Protein AF-0000000069865229 (afdb_homodimer)

pLDDT: mean 91.01, std 11.87, range [41.44, 98.75]

Nearest PDB structures (foldseek):
  2aua-assembly1_B  TM=5.869E-01  e=8.874E-09  Bacillus cereus
  2aua-assembly1_A  TM=5.970E-01  e=4.362E-08  Bacillus cereus
  2a5g-assembly1_B  TM=4.725E-01  e=3.820E-01  Vibrio cholerae
  1s5c-assembly1_A  TM=4.206E-01  e=1.661E+00  Vibrio cholerae
  2aua-assembly1_B  TM=5.888E-01  e=1.022E-08  Bacillus cereus

InterPro domains:
  IPR018840 Protein of unknown function DUF2441 [PF10386] (67-178)

Radius of gyration: 23.06 Å; Cα contacts (8 Å, |Δi|>4): 696; chains: 2; bounding box: 39×72×52 Å

Foldseek 3Di:
DKAKWKAWQQPPPDDAQDWDFFDPDQQPVPVPPVCCCVVCVVCVVGFHPQLSCLVPNPDDHDPLSVLLVLLQVLCVVPPVLADRLRQWDKTHNDPVLNVVCCVVDRDDPDDTWMWMWMDDPPFRKAKFFCVLSDDDPVPDDPVSSNVSSVCRRVRHADPDGRIMITGGDGTTIHHTDDD/DKAKWKAWQQPPPDDAQDWDFFDPDDQPPPVPPVCCCVVCVVCVVGFHPQLCCLVPNPDDHDPLSVLLVLLQVLCVVPPVLADRLRQWDKTHNDPVLNVVCCVVDRDDPDDTWMWMWIDDPPFRKAKFFVVLSDDDPVPDDPVSSNVSSVCRRVRHADPDGRIMITGGDGTGIHHTDDD

Solvent-accessible surface area (backbone atoms only — not comparable to full-atom values): 19461 Å² total; per-residue (Å²): 108,79,44,71,33,18,26,49,32,61,81,73,78,77,52,66,68,30,78,43,63,55,41,81,70,69,70,78,72,50,93,51,58,64,38,49,48,50,51,29,62,71,41,71,68,47,32,13,65,57,20,44,51,40,36,54,42,98,54,64,46,49,69,65,29,50,44,53,50,46,40,50,52,51,30,61,70,75,40,62,88,54,57,54,69,40,32,19,47,66,28,16,81,39,65,66,54,22,50,52,47,43,68,74,61,62,74,55,89,71,87,50,56,38,29,31,34,52,38,48,76,80,56,67,61,39,65,27,25,55,59,51,68,60,84,45,42,84,79,39,31,39,45,50,52,53,41,28,40,51,32,24,76,68,53,48,66,64,97,76,58,45,69,32,33,39,39,47,58,62,39,41,28,29,54,66,55,82,126,108,80,43,71,33,18,26,50,32,61,81,74,80,75,52,65,68,28,78,43,64,56,42,82,73,68,70,79,73,52,92,50,59,64,38,48,48,50,51,29,63,70,43,70,66,48,32,14,66,57,20,44,52,39,36,55,42,97,55,65,48,48,69,65,30,50,43,55,49,45,39,49,51,50,31,62,69,75,38,65,87,53,56,54,69,41,33,19,50,66,26,16,81,39,65,66,56,23,49,53,47,43,69,74,61,62,74,56,89,73,88,52,57,37,28,31,34,51,40,48,75,81,54,66,61,40,67,27,24,56,59,50,67,61,83,45,43,84,79,38,29,40,45,50,53,54,44,29,41,51,31,26,79,68,53,47,65,64,97,77,58,45,70,32,32,40,40,47,57,63,40,42,29,29,55,66,55,83,127

Secondary structure (DSSP, 8-state):
-EEEEEEE-SSS---TTEEE----------S-HHHHHHHHHHTTT---HHHHHHHS-SS---HHHHHHHHHHHHHHHH-TTSPPGGGEEEEBSSHHHHHHHHHHT--SSS---EEEEEEETT---EEEEGGGG---TTT--HHHHHHHHHHHHHT---SS--EEEEEESSEEEEEEP--/-EEEEEEE-SSS---TTEEE----------S-HHHHHHHHHHHTT---HHHHHHHS-SS---HHHHHHHHHHHHHHHH-TTSPPGGGEEEEBSSHHHHHHHHHHT--SSS---EEEEEEETT---EEEEGGGG---TTT--HHHHHHHHHHHHHT---SS--EEEEEESSEEEEEEP--

Organism: Salmonella typhimurium (strain 14028s / SGSC 2262) (NCBI:txid588858)

Structure (mmCIF, N/CA/C/O backbone):
data_AF-0000000069865229-model_v1
#
loop_
_entity.id
_entity.type
_entity.pdbx_description
1 polymer 'DUF2441 domain-containing protein'
#
loop_
_atom_site.group_PDB
_atom_site.id
_atom_site.type_symbol
_atom_site.label_atom_id
_atom_site.label_alt_id
_atom_site.label_comp_id
_atom_site.label_asym_id
_atom_site.label_entity_id
_atom_site.label_seq_id
_atom_site.pdbx_PDB_ins_code
_atom_site.Cartn_x
_atom_site.Cartn_y
_atom_site.Cartn_z
_atom_site.occupancy
_atom_site.B_iso_or_equiv
_atom_site.auth_seq_id
_atom_site.auth_comp_id
_atom_site.auth_asym_id
_atom_site.auth_atom_id
_atom_site.pdbx_PDB_model_num
ATOM 1 N N . MET A 1 1 ? 9.961 27.547 22.047 1 75.56 1 MET A N 1
ATOM 2 C CA . MET A 1 1 ? 9.359 28.641 21.297 1 75.56 1 MET A CA 1
ATOM 3 C C . MET A 1 1 ? 8.273 28.125 20.359 1 75.56 1 MET A C 1
ATOM 5 O O . MET A 1 1 ? 8.414 27.047 19.766 1 75.56 1 MET A O 1
ATOM 9 N N . SER A 1 2 ? 7.176 28.828 20.312 1 85.69 2 SER A N 1
ATOM 10 C CA . SER A 1 2 ? 6.027 28.406 19.516 1 85.69 2 SER A CA 1
ATOM 11 C C . SER A 1 2 ? 6.145 28.875 18.078 1 85.69 2 SER A C 1
ATOM 13 O O . SER A 1 2 ? 6.59 30 17.828 1 85.69 2 SER A O 1
ATOM 15 N N . ILE A 1 3 ? 6.012 28 17.156 1 92.38 3 ILE A N 1
ATOM 16 C CA . ILE A 1 3 ? 5.945 28.266 15.719 1 92.38 3 ILE A CA 1
ATOM 17 C C . ILE A 1 3 ? 4.492 28.234 15.25 1 92.38 3 ILE A C 1
ATOM 19 O O . ILE A 1 3 ? 3.717 27.375 15.68 1 92.38 3 ILE A O 1
ATOM 23 N N . VAL A 1 4 ? 4.188 29.266 14.391 1 97.44 4 VAL A N 1
ATOM 24 C CA . VAL A 1 4 ? 2.818 29.359 13.891 1 97.44 4 VAL A CA 1
ATOM 25 C C . VAL A 1 4 ? 2.779 28.953 12.422 1 97.44 4 VAL A C 1
ATOM 27 O O . VAL A 1 4 ? 3.555 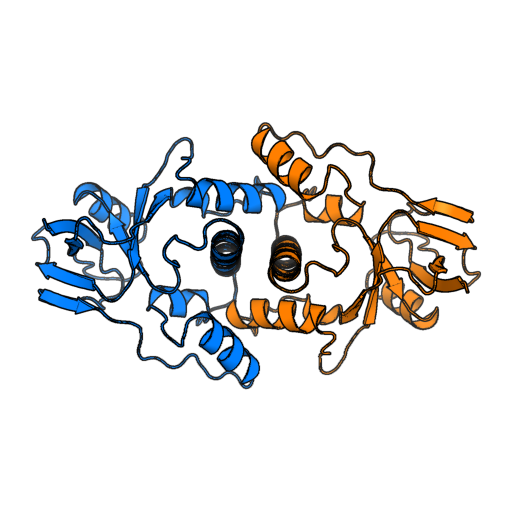29.469 11.609 1 97.44 4 VAL A O 1
ATOM 30 N N . LEU A 1 5 ? 1.95 27.969 12.109 1 98.25 5 LEU A N 1
ATOM 31 C CA . LEU A 1 5 ? 1.582 27.609 10.75 1 98.25 5 LEU A CA 1
ATOM 32 C C . LEU A 1 5 ? 0.138 28 10.453 1 98.25 5 LEU A C 1
ATOM 34 O O . LEU A 1 5 ? -0.553 28.547 11.32 1 98.25 5 LEU A O 1
ATOM 38 N N . TYR A 1 6 ? -0.301 27.781 9.18 1 98.25 6 TYR A N 1
ATOM 39 C CA . TYR A 1 6 ? -1.641 28.203 8.781 1 98.25 6 TYR A CA 1
ATOM 40 C C . TYR A 1 6 ? -2.352 27.094 8.016 1 98.25 6 TYR A C 1
ATOM 42 O O . TYR A 1 6 ? -1.742 26.406 7.184 1 98.25 6 TYR A O 1
ATOM 50 N N . SER A 1 7 ? -3.613 26.859 8.336 1 97.5 7 SER A N 1
ATOM 51 C CA . SER A 1 7 ? -4.395 25.812 7.684 1 97.5 7 SER A CA 1
ATOM 52 C C . SER A 1 7 ? -5.785 26.312 7.309 1 97.5 7 SER A C 1
ATOM 54 O O . SER A 1 7 ? -6.414 27.047 8.078 1 97.5 7 SER A O 1
ATOM 56 N N . ALA A 1 8 ? -6.211 26.016 6.117 1 95.69 8 ALA A N 1
ATOM 57 C CA . ALA A 1 8 ? -7.57 26.328 5.68 1 95.69 8 ALA A CA 1
ATOM 58 C C . ALA A 1 8 ? -8.555 25.266 6.141 1 95.69 8 ALA A C 1
ATOM 60 O O . ALA A 1 8 ? -8.375 24.078 5.859 1 95.69 8 ALA A O 1
ATOM 61 N N . ASP A 1 9 ? -9.555 25.609 6.828 1 94 9 ASP A N 1
ATOM 62 C CA . ASP A 1 9 ? -10.625 24.719 7.25 1 94 9 ASP A CA 1
ATOM 63 C C . ASP A 1 9 ? -11.648 24.516 6.137 1 94 9 ASP A C 1
ATOM 65 O O . ASP A 1 9 ? -12.703 25.156 6.141 1 94 9 ASP A O 1
ATOM 69 N N . ARG A 1 10 ? -11.398 23.562 5.32 1 88.62 10 ARG A N 1
ATOM 70 C CA . ARG A 1 10 ? -12.227 23.375 4.133 1 88.62 10 ARG A CA 1
ATOM 71 C C . ARG A 1 10 ? -13.492 22.594 4.465 1 88.62 10 ARG A C 1
ATOM 73 O O . ARG A 1 10 ? -14.438 22.578 3.676 1 88.62 10 ARG A O 1
ATOM 80 N N . ARG A 1 11 ? -13.625 21.984 5.633 1 85.69 11 ARG A N 1
ATOM 81 C CA . ARG A 1 11 ? -14.742 21.094 5.941 1 85.69 11 ARG A CA 1
ATOM 82 C C . ARG A 1 11 ? -15.484 21.562 7.184 1 85.69 11 ARG A C 1
ATOM 84 O O . ARG A 1 11 ? -16.453 20.938 7.605 1 85.69 11 ARG A O 1
ATOM 91 N N . GLY A 1 12 ? -15.039 22.656 7.754 1 85.69 12 GLY A N 1
ATOM 92 C CA . GLY A 1 12 ? -15.727 23.234 8.898 1 85.69 12 GLY A CA 1
ATOM 93 C C . GLY A 1 12 ? -15.547 22.422 10.172 1 85.69 12 GLY A C 1
ATOM 94 O O . GLY A 1 12 ? -16.531 22.141 10.867 1 85.69 12 GLY A O 1
ATOM 95 N N . ARG A 1 13 ? -14.297 22 10.484 1 86.19 13 ARG A N 1
ATOM 96 C CA . ARG A 1 13 ? -14.062 21.109 11.609 1 86.19 13 ARG A CA 1
ATOM 97 C C . ARG A 1 13 ? -13.172 21.781 12.656 1 86.19 13 ARG A C 1
ATOM 99 O O . ARG A 1 13 ? -12.914 21.188 13.711 1 86.19 13 ARG A O 1
ATOM 106 N N . TYR A 1 14 ? -12.719 22.984 12.312 1 93.38 14 TYR A N 1
ATOM 107 C CA . TYR A 1 14 ? -11.789 23.625 13.234 1 93.38 14 TYR A CA 1
ATOM 108 C C . TYR A 1 14 ? -12.531 24.516 14.227 1 93.38 14 TYR A C 1
ATOM 110 O O . TYR A 1 14 ? -13.547 25.125 13.883 1 93.38 14 TYR A O 1
ATOM 118 N N . ASN A 1 15 ? -12.062 24.438 15.414 1 94.56 15 ASN A N 1
ATOM 119 C CA . ASN A 1 15 ? -12.477 25.391 16.438 1 94.56 15 ASN A CA 1
ATOM 120 C C . ASN A 1 15 ? -11.312 26.234 16.922 1 94.56 15 ASN A C 1
ATOM 122 O O . ASN A 1 15 ? -10.273 25.719 17.328 1 94.56 15 ASN A O 1
ATOM 126 N N . ALA A 1 16 ? -11.523 27.562 16.859 1 96.06 16 ALA A N 1
ATOM 127 C CA . ALA A 1 16 ? -10.469 28.484 17.281 1 96.06 16 ALA A CA 1
ATOM 128 C C . ALA A 1 16 ? -10.102 28.25 18.75 1 96.06 16 ALA A C 1
ATOM 130 O O . ALA A 1 16 ? -10.977 28.031 19.594 1 96.06 16 ALA A O 1
ATOM 131 N N . ASN A 1 17 ? -8.82 28.344 18.984 1 97.06 17 ASN A N 1
ATOM 132 C CA . ASN A 1 17 ? -8.266 28.266 20.328 1 97.06 17 ASN A CA 1
ATOM 133 C C . ASN A 1 17 ? -8.695 26.969 21.031 1 97.06 17 ASN A C 1
ATOM 135 O O . ASN A 1 17 ? -9.102 27 22.188 1 97.06 17 ASN A O 1
ATOM 139 N N . ALA A 1 18 ? -8.688 25.953 20.266 1 96.88 18 ALA A N 1
ATOM 140 C CA . ALA A 1 18 ? -9.086 24.641 20.797 1 96.88 18 ALA A CA 1
ATOM 141 C C . ALA A 1 18 ? -8.102 23.562 20.359 1 96.88 18 ALA A C 1
ATOM 143 O O . ALA A 1 18 ? -7.363 23.734 19.391 1 96.88 18 ALA A O 1
ATOM 144 N N . LEU A 1 19 ? -8.094 22.547 21.203 1 97 19 LEU A N 1
ATOM 145 C CA . LEU A 1 19 ? -7.312 21.375 20.859 1 97 19 LEU A CA 1
ATOM 146 C C . LEU A 1 19 ? -8.016 20.562 19.781 1 97 19 LEU A C 1
ATOM 148 O O . LEU A 1 19 ? -9.227 20.344 19.844 1 97 19 LEU A O 1
ATOM 152 N N . MET A 1 20 ? -7.316 20.297 18.734 1 96.44 20 MET A N 1
ATOM 153 C CA . MET A 1 20 ? -7.797 19.344 17.734 1 96.44 20 MET A CA 1
ATOM 154 C C . MET A 1 20 ? -7.188 17.969 17.953 1 96.44 20 MET A C 1
ATOM 156 O O . MET A 1 20 ? -5.965 17.828 18.031 1 96.44 20 MET A O 1
ATOM 160 N N . ASP A 1 21 ? -8.102 16.969 18.031 1 96.06 21 ASP A N 1
ATOM 161 C CA . ASP A 1 21 ? -7.688 15.586 18.312 1 96.06 21 ASP A CA 1
ATOM 162 C C . ASP A 1 21 ? -8.078 14.664 17.156 1 96.06 21 ASP A C 1
ATOM 164 O O . ASP A 1 21 ? -8.523 15.125 16.109 1 96.06 21 ASP A O 1
ATOM 168 N N . PHE A 1 22 ? -7.758 13.398 17.391 1 94.81 22 PHE A N 1
ATOM 169 C CA . PHE A 1 22 ? -8.094 12.359 16.422 1 94.81 22 PHE A CA 1
ATOM 170 C C . PHE A 1 22 ? -9.602 12.219 16.281 1 94.81 22 PHE A C 1
ATOM 172 O O . PHE A 1 22 ? -10.359 12.656 17.156 1 94.81 22 PHE A O 1
ATOM 179 N N . SER A 1 23 ? -9.953 11.758 15.102 1 89.44 23 SER A N 1
ATOM 180 C CA . SER A 1 23 ? -11.375 11.539 14.859 1 89.44 23 SER A CA 1
ATOM 181 C C . SER A 1 23 ? -11.961 10.547 15.852 1 89.44 23 SER A C 1
ATOM 183 O O . SER A 1 23 ? -11.32 9.555 16.203 1 89.44 23 SER A O 1
ATOM 185 N N . SER A 1 24 ? -13.094 10.828 16.25 1 78.75 24 SER A N 1
ATOM 186 C CA . SER A 1 24 ? -13.805 9.93 17.172 1 78.75 24 SER A CA 1
ATOM 187 C C . SER A 1 24 ? -14.555 8.844 16.406 1 78.75 24 SER A C 1
ATOM 189 O O . SER A 1 24 ? -15.016 7.867 17 1 78.75 24 SER A O 1
ATOM 191 N N . MET A 1 25 ? -14.688 9.078 15.156 1 68.12 25 MET A N 1
ATOM 192 C CA . MET A 1 25 ? -15.461 8.148 14.344 1 68.12 25 MET A CA 1
ATOM 193 C C . MET A 1 25 ? -14.773 6.789 14.25 1 68.12 25 MET A C 1
ATOM 195 O O . MET A 1 25 ? -13.555 6.723 14.086 1 68.12 25 MET A O 1
ATOM 199 N N . GLN A 1 26 ? -15.633 5.898 14.633 1 63.03 26 GLN A N 1
ATOM 200 C CA . GLN A 1 26 ? -15.164 4.527 14.461 1 63.03 26 GLN A CA 1
ATOM 201 C C . GLN A 1 26 ? -15.234 4.098 13 1 63.03 26 GLN A C 1
ATOM 203 O O . GLN A 1 26 ? -16.234 4.336 12.32 1 63.03 26 GLN A O 1
ATOM 208 N N . PRO A 1 27 ? -14.125 3.895 12.445 1 60.75 27 PRO A N 1
ATOM 209 C CA . PRO A 1 27 ? -14.188 3.383 11.078 1 60.75 27 PRO A CA 1
ATOM 210 C C . PRO A 1 27 ? -15.359 2.436 10.852 1 60.75 27 PRO A C 1
ATOM 212 O O . PRO A 1 27 ? -15.797 1.758 11.781 1 60.75 27 PRO A O 1
ATOM 215 N N . PRO A 1 28 ? -16.203 2.824 9.766 1 53.06 28 PRO A N 1
ATOM 216 C CA . PRO A 1 28 ? -17.281 1.874 9.516 1 53.06 28 PRO A CA 1
ATOM 217 C C . PRO A 1 28 ? -16.828 0.419 9.609 1 53.06 28 PRO A C 1
ATOM 219 O O . PRO A 1 28 ? -15.719 0.09 9.203 1 53.06 28 PRO A O 1
ATOM 222 N N . VAL A 1 29 ? -17.25 -0.166 10.641 1 46.94 29 VAL A N 1
ATOM 223 C CA . VAL A 1 29 ? -17.031 -1.6 10.789 1 46.94 29 VAL A CA 1
ATOM 224 C C . VAL A 1 29 ? -17.422 -2.324 9.508 1 46.94 29 VAL A C 1
ATOM 226 O O . VAL A 1 29 ? -18.609 -2.383 9.156 1 46.94 29 VAL A O 1
ATOM 229 N N . THR A 1 30 ? -17.078 -1.848 8.375 1 46.62 30 THR A N 1
ATOM 230 C CA . THR A 1 30 ? -17.5 -2.889 7.441 1 46.62 30 THR A CA 1
ATOM 231 C C . THR A 1 30 ? -17.344 -4.273 8.062 1 46.62 30 THR A C 1
ATOM 233 O O . THR A 1 30 ? -16.609 -4.434 9.055 1 46.62 30 THR A O 1
ATOM 236 N N . ASP A 1 31 ? -18.141 -5.23 7.668 1 42.44 31 ASP A N 1
ATOM 237 C CA . ASP A 1 31 ? -18.094 -6.578 8.227 1 42.44 31 ASP A CA 1
ATOM 238 C C . ASP A 1 31 ? -16.719 -6.906 8.766 1 42.44 31 ASP A C 1
ATOM 240 O O . ASP A 1 31 ? -16.516 -7.957 9.375 1 42.44 31 ASP A O 1
ATOM 244 N N . THR A 1 32 ? -15.453 -6.418 8.086 1 48.06 32 THR A N 1
ATOM 245 C CA . THR A 1 32 ? -14.195 -7.125 8.289 1 48.06 32 THR A CA 1
ATOM 246 C C . THR A 1 32 ? -13.5 -6.629 9.555 1 48.06 32 THR A C 1
ATOM 248 O O . THR A 1 32 ? -12.938 -5.531 9.57 1 48.06 32 THR A O 1
ATOM 251 N N . TYR A 1 33 ? -14.047 -6.863 10.664 1 49.75 33 TYR A N 1
ATOM 252 C CA . TYR A 1 33 ? -13.312 -6.879 11.922 1 49.75 33 TYR A CA 1
ATOM 253 C C . TYR A 1 33 ? -11.812 -6.922 11.68 1 49.75 33 TYR A C 1
ATOM 255 O O . TYR A 1 33 ? -11.039 -6.266 12.383 1 49.75 33 TYR A O 1
ATOM 263 N N . ALA A 1 34 ? -11.508 -7.688 10.656 1 53.41 34 ALA A N 1
ATOM 264 C CA . ALA A 1 34 ? -10.086 -7.859 10.375 1 53.41 34 ALA A CA 1
ATOM 265 C C . ALA A 1 34 ? -9.438 -6.535 9.984 1 53.41 34 ALA A C 1
ATOM 267 O O . ALA A 1 34 ? -8.344 -6.207 10.453 1 53.41 34 ALA A O 1
ATOM 268 N N . ILE A 1 35 ? -10.312 -5.672 9.312 1 59.66 35 ILE A N 1
ATOM 269 C CA . ILE A 1 35 ? -9.766 -4.395 8.875 1 59.66 35 ILE A CA 1
ATOM 270 C C . ILE A 1 35 ? -9.562 -3.48 10.086 1 59.66 35 ILE A C 1
ATOM 272 O O . ILE A 1 35 ? -8.492 -2.893 10.258 1 59.66 35 ILE A O 1
ATOM 276 N N . ASP A 1 36 ? -10.547 -3.672 10.852 1 63.38 36 ASP A N 1
ATOM 277 C CA . ASP A 1 36 ? -10.508 -2.791 12.016 1 63.38 36 ASP A CA 1
ATOM 278 C C . ASP A 1 36 ? -9.32 -3.133 12.914 1 63.38 36 ASP A C 1
ATOM 280 O O . ASP A 1 36 ? -8.625 -2.238 13.398 1 63.38 36 ASP A O 1
ATOM 284 N N . SER A 1 37 ? -9.211 -4.43 12.93 1 66.94 37 SER A N 1
ATOM 285 C CA . SER A 1 37 ? -8.133 -4.84 13.82 1 66.94 37 SER A CA 1
ATOM 286 C C . SER A 1 37 ? -6.766 -4.465 13.25 1 66.94 37 SER A C 1
ATOM 288 O O . SER A 1 37 ? -5.902 -3.957 13.969 1 66.94 37 SER A O 1
ATOM 290 N N . PHE A 1 38 ? -6.652 -4.543 11.977 1 74.56 38 PHE A N 1
ATOM 291 C CA . PHE A 1 38 ? -5.344 -4.285 11.391 1 74.56 38 PHE A CA 1
ATOM 292 C C . PHE A 1 38 ? -5.059 -2.789 11.336 1 74.56 38 PHE A C 1
ATOM 294 O O . PHE A 1 38 ? -3.99 -2.34 11.766 1 74.56 38 PHE A O 1
ATOM 301 N N . ILE A 1 39 ? -6.039 -2.115 10.922 1 77.12 39 ILE A N 1
ATOM 302 C CA . ILE A 1 39 ? -5.879 -0.668 10.82 1 77.12 39 ILE A CA 1
ATOM 303 C C . ILE A 1 39 ? -5.855 -0.053 12.219 1 77.12 39 ILE A C 1
ATOM 305 O O . ILE A 1 39 ? -5.074 0.864 12.484 1 77.12 39 ILE A O 1
ATOM 309 N N . GLY A 1 40 ? -6.82 -0.606 12.984 1 78.44 40 GLY A N 1
ATOM 310 C CA . GLY A 1 40 ? -6.805 -0.155 14.367 1 78.44 40 GLY A CA 1
ATOM 311 C C . GLY A 1 40 ? -5.469 -0.372 15.055 1 78.44 40 GLY A C 1
ATOM 312 O O . GLY A 1 40 ? -4.918 0.55 15.664 1 78.44 40 GLY A O 1
ATOM 313 N N . ALA A 1 41 ? -4.977 -1.567 14.891 1 77.12 41 ALA A N 1
ATOM 314 C CA . ALA A 1 41 ? -3.686 -1.904 15.484 1 77.12 41 ALA A CA 1
ATOM 315 C C . ALA A 1 41 ? -2.562 -1.077 14.867 1 77.12 41 ALA A C 1
ATOM 317 O O . ALA A 1 41 ? -1.662 -0.616 15.57 1 77.12 41 ALA A O 1
ATOM 318 N N . LYS A 1 42 ? -2.691 -0.837 13.633 1 81.12 42 LYS A N 1
ATOM 319 C CA . LYS A 1 42 ? -1.636 -0.146 12.898 1 81.12 42 LYS A CA 1
ATOM 320 C C . LYS A 1 42 ? -1.524 1.312 13.336 1 81.12 42 LYS A C 1
ATOM 322 O O . LYS A 1 42 ? -0.423 1.858 13.422 1 81.12 42 LYS A O 1
ATOM 327 N N . PHE A 1 43 ? -2.664 1.878 13.641 1 87.19 43 PHE A N 1
ATOM 328 C CA . PHE A 1 43 ? -2.652 3.307 13.93 1 87.19 43 PHE A CA 1
ATOM 329 C C . PHE A 1 43 ? -3.047 3.572 15.383 1 87.19 43 PHE A C 1
ATOM 331 O O . PHE A 1 43 ? -3.4 4.695 15.734 1 87.19 43 PHE A O 1
ATOM 338 N N . ASN A 1 44 ? -3.035 2.537 16.156 1 86.19 44 ASN A N 1
ATOM 339 C CA . ASN A 1 44 ? -3.396 2.617 17.578 1 86.19 44 ASN A CA 1
ATOM 340 C C . ASN A 1 44 ? -4.734 3.32 17.766 1 86.19 44 ASN A C 1
ATOM 342 O O . ASN A 1 44 ? -4.879 4.156 18.672 1 86.19 44 ASN A O 1
ATOM 346 N N . PHE A 1 45 ? -5.57 3.082 16.766 1 82.12 45 PHE A N 1
ATOM 347 C CA . PHE A 1 45 ? -6.945 3.568 16.766 1 82.12 45 PHE A CA 1
ATOM 348 C C . PHE A 1 45 ? -6.977 5.094 16.766 1 82.12 45 PHE A C 1
ATOM 350 O O . PHE A 1 45 ? -7.965 5.699 17.172 1 82.12 45 PHE A O 1
ATOM 357 N N . LYS A 1 46 ? -5.883 5.742 16.469 1 91.56 46 LYS A N 1
ATOM 358 C CA . LYS A 1 46 ? -5.785 7.191 16.312 1 91.56 46 LYS A CA 1
ATOM 359 C C . LYS A 1 46 ? -5.691 7.582 14.836 1 91.56 46 LYS A C 1
ATOM 361 O O . LYS A 1 46 ? -4.633 7.441 14.227 1 91.56 46 LYS A O 1
ATOM 366 N N . ILE A 1 47 ? -6.824 8.055 14.344 1 93.19 47 ILE A N 1
ATOM 367 C CA . ILE A 1 47 ? -6.895 8.438 12.938 1 93.19 47 ILE A CA 1
ATOM 368 C C . ILE A 1 47 ? -7.461 9.852 12.82 1 93.19 47 ILE A C 1
ATOM 370 O O . ILE A 1 47 ? -8.406 10.211 13.531 1 93.19 47 ILE A O 1
ATOM 374 N N . SER A 1 48 ? -6.852 10.688 12.023 1 95.31 48 SER A N 1
ATOM 375 C CA . SER A 1 48 ? -7.344 12.039 11.789 1 95.31 48 SER A CA 1
ATOM 376 C C . SER A 1 48 ? -8.562 12.031 10.875 1 95.31 48 SER A C 1
ATOM 378 O O . SER A 1 48 ? -8.922 10.992 10.32 1 95.31 48 SER A O 1
ATOM 380 N N . GLU A 1 49 ? -9.188 13.18 10.742 1 92.5 49 GLU A N 1
ATOM 381 C CA . GLU A 1 49 ? -10.266 13.312 9.766 1 92.5 49 GLU A CA 1
ATOM 382 C C . GLU A 1 49 ? -9.773 13.031 8.352 1 92.5 49 GLU A C 1
ATOM 384 O O . GLU A 1 49 ? -10.484 12.43 7.543 1 92.5 49 GLU A O 1
ATOM 389 N N . HIS A 1 50 ? -8.586 13.539 8.055 1 94.38 50 HIS A N 1
ATOM 390 C CA . HIS A 1 50 ? -7.973 13.227 6.77 1 94.38 50 HIS A CA 1
ATOM 391 C C . HIS A 1 50 ? -7.801 11.727 6.586 1 94.38 50 HIS A C 1
ATOM 393 O O . HIS A 1 50 ? -8.109 11.188 5.52 1 94.38 50 HIS A O 1
ATOM 399 N N . GLY A 1 51 ? -7.246 11.062 7.617 1 94.38 51 GLY A N 1
ATOM 400 C CA . GLY A 1 51 ? -7.086 9.617 7.578 1 94.38 51 GLY A CA 1
ATOM 401 C C . GLY A 1 51 ? -8.383 8.875 7.309 1 94.38 51 GLY A C 1
ATOM 402 O O . GLY A 1 51 ? -8.422 7.938 6.516 1 94.38 51 GLY A O 1
ATOM 403 N N . LEU A 1 52 ? -9.438 9.32 7.961 1 91.94 52 LEU A N 1
ATOM 404 C CA . LEU A 1 52 ? -10.75 8.711 7.746 1 91.94 52 LEU A CA 1
ATOM 405 C C . LEU A 1 52 ? -11.195 8.883 6.297 1 91.94 52 LEU A C 1
ATOM 407 O O . LEU A 1 52 ? -11.75 7.961 5.699 1 91.94 52 LEU A O 1
ATOM 411 N N . ARG A 1 53 ? -10.984 10.023 5.773 1 92.19 53 ARG A N 1
ATOM 412 C CA . ARG A 1 53 ? -11.414 10.359 4.422 1 92.19 53 ARG A CA 1
ATOM 413 C C . ARG A 1 53 ? -10.75 9.453 3.393 1 92.19 53 ARG A C 1
ATOM 415 O O . ARG A 1 53 ? -11.359 9.094 2.385 1 92.19 53 ARG A O 1
ATOM 422 N N . TYR A 1 54 ? -9.508 9.125 3.639 1 95.12 54 TYR A N 1
ATOM 423 C CA . TYR A 1 54 ? -8.766 8.438 2.59 1 95.12 54 TYR A CA 1
ATOM 424 C C . TYR A 1 54 ? -8.672 6.945 2.871 1 95.12 54 TYR A C 1
ATOM 426 O O . TYR A 1 54 ? -8.5 6.141 1.948 1 95.12 54 TYR A O 1
ATOM 434 N N . LEU A 1 55 ? -8.805 6.516 4.125 1 93.06 55 LEU A N 1
ATOM 435 C CA . LEU A 1 55 ? -8.797 5.098 4.453 1 93.06 55 LEU A CA 1
ATOM 436 C C . LEU A 1 55 ? -10.188 4.492 4.258 1 93.06 55 LEU A C 1
ATOM 438 O O . LEU A 1 55 ? -10.312 3.324 3.879 1 93.06 55 LEU A O 1
ATOM 442 N N . PHE A 1 56 ? -11.18 5.328 4.543 1 90.44 56 PHE A N 1
ATOM 443 C CA . PHE A 1 56 ? -12.57 4.887 4.473 1 90.44 56 PHE A CA 1
ATOM 444 C C . PHE A 1 56 ? -13.414 5.879 3.684 1 90.44 56 PHE A C 1
ATOM 446 O O . PHE A 1 56 ? -14.383 6.43 4.207 1 90.44 56 PHE A O 1
ATOM 453 N N . PRO A 1 57 ? -13.062 5.953 2.469 1 89.56 57 PRO A N 1
ATOM 454 C CA . PRO A 1 57 ? -13.82 6.93 1.679 1 89.56 57 PRO A CA 1
ATOM 455 C C . PRO A 1 57 ? -15.305 6.586 1.583 1 89.56 57 PRO A C 1
ATOM 457 O O . PRO A 1 57 ? -15.672 5.406 1.514 1 89.56 57 PRO A O 1
ATOM 460 N N . ARG A 1 58 ? -16.141 7.652 1.566 1 86.12 58 ARG A N 1
ATOM 461 C CA . ARG A 1 58 ? -17.594 7.516 1.395 1 86.12 58 ARG A CA 1
ATOM 462 C C . ARG A 1 58 ? -17.969 7.582 -0.079 1 86.12 58 ARG A C 1
ATOM 464 O O . ARG A 1 58 ? -19.141 7.828 -0.413 1 86.12 58 ARG A O 1
ATOM 471 N N . ARG A 1 59 ? -17.047 7.453 -0.888 1 91.75 59 ARG A N 1
ATOM 472 C CA . ARG A 1 59 ? -17.172 7.414 -2.342 1 91.75 59 ARG A CA 1
ATOM 473 C C . ARG A 1 59 ? -16.438 6.203 -2.918 1 91.75 59 ARG A C 1
ATOM 475 O O . ARG A 1 59 ? -15.883 5.395 -2.172 1 91.75 59 ARG A O 1
ATOM 482 N N . GLU A 1 60 ? -16.516 6.137 -4.188 1 95.69 60 GLU A N 1
ATOM 483 C CA . GLU A 1 60 ? -15.805 5.035 -4.828 1 95.69 60 GLU A CA 1
ATOM 484 C C . GLU A 1 60 ? -14.297 5.18 -4.652 1 95.69 60 GLU A C 1
ATOM 486 O O . GLU A 1 60 ? -13.766 6.289 -4.707 1 95.69 60 GLU A O 1
ATOM 491 N N . LEU A 1 61 ? -13.672 4.102 -4.383 1 96.94 61 LEU A N 1
ATOM 492 C CA . LEU A 1 61 ? -12.211 4.043 -4.309 1 96.94 61 LEU A CA 1
ATOM 493 C C . LEU A 1 61 ? -11.578 4.582 -5.586 1 96.94 61 LEU A C 1
ATOM 495 O O . LEU A 1 61 ? -12.016 4.246 -6.688 1 96.94 61 LEU A O 1
ATOM 499 N N . ASN A 1 62 ? -10.602 5.434 -5.457 1 96.81 62 ASN A N 1
ATOM 500 C CA . ASN A 1 62 ? -9.938 5.969 -6.645 1 96.81 62 ASN A CA 1
ATOM 501 C C . ASN A 1 62 ? -8.43 6.023 -6.461 1 96.81 62 ASN A C 1
ATOM 503 O O . ASN A 1 62 ? -7.902 5.539 -5.457 1 96.81 62 ASN A O 1
ATOM 507 N N . GLY A 1 63 ? -7.73 6.492 -7.422 1 97.5 63 GLY A N 1
ATOM 508 C CA . GLY A 1 63 ? -6.277 6.52 -7.426 1 97.5 63 GLY A CA 1
ATOM 509 C C . GLY A 1 63 ? -5.691 7.328 -6.285 1 97.5 63 GLY A C 1
ATOM 510 O O . GLY A 1 63 ? -4.605 7.016 -5.789 1 97.5 63 GLY A O 1
ATOM 511 N N . ASP A 1 64 ? -6.375 8.383 -5.867 1 97.12 64 ASP A N 1
ATOM 512 C CA . ASP A 1 64 ? -5.883 9.219 -4.781 1 97.12 64 ASP A CA 1
ATOM 513 C C . ASP A 1 64 ? -5.844 8.453 -3.463 1 97.12 64 ASP A C 1
ATOM 515 O O . ASP A 1 64 ? -4.941 8.648 -2.648 1 97.12 64 ASP A O 1
ATOM 519 N N . ASP A 1 65 ? -6.855 7.637 -3.25 1 98 65 ASP A N 1
ATOM 520 C CA . ASP A 1 65 ? -6.879 6.801 -2.055 1 98 65 ASP A CA 1
ATOM 521 C C . ASP A 1 65 ? -5.707 5.824 -2.047 1 98 65 ASP A C 1
ATOM 523 O O . ASP A 1 65 ? -5.07 5.617 -1.011 1 98 65 ASP A O 1
ATOM 527 N N . LEU A 1 66 ? -5.484 5.266 -3.209 1 98.69 66 LEU A N 1
ATOM 528 C CA . LEU A 1 66 ? -4.391 4.309 -3.34 1 98.69 66 LEU A CA 1
ATOM 529 C C . LEU A 1 66 ? -3.041 5.004 -3.189 1 98.69 66 LEU A C 1
ATOM 531 O O . LEU A 1 66 ? -2.115 4.453 -2.592 1 98.69 66 LEU A O 1
ATOM 535 N N . MET A 1 67 ? -2.93 6.168 -3.746 1 98.75 67 MET A N 1
ATOM 536 C CA . MET A 1 67 ? -1.7 6.941 -3.598 1 98.75 67 MET A CA 1
ATOM 537 C C . MET A 1 67 ? -1.431 7.254 -2.129 1 98.75 67 MET A C 1
ATOM 539 O O . MET A 1 67 ? -0.293 7.148 -1.666 1 98.75 67 MET A O 1
ATOM 543 N N . GLU A 1 68 ? -2.477 7.652 -1.376 1 98.5 68 GLU A N 1
ATOM 544 C CA . GLU A 1 68 ? -2.346 7.922 0.054 1 98.5 68 GLU A CA 1
ATOM 545 C C . GLU A 1 68 ? -1.826 6.695 0.798 1 98.5 68 GLU A C 1
ATOM 547 O O . GLU A 1 68 ? -0.981 6.812 1.688 1 98.5 68 GLU A O 1
ATOM 552 N N . LEU A 1 69 ? -2.346 5.582 0.433 1 98.12 69 LEU A N 1
ATOM 553 C CA . LEU A 1 69 ? -1.915 4.336 1.058 1 98.12 69 LEU A CA 1
ATOM 554 C C . LEU A 1 69 ? -0.464 4.027 0.707 1 98.12 69 LEU A C 1
ATOM 556 O O . LEU A 1 69 ? 0.316 3.621 1.572 1 98.12 69 LEU A O 1
ATOM 560 N N . ILE A 1 70 ? -0.08 4.195 -0.543 1 98.69 70 ILE A N 1
ATOM 561 C CA . ILE A 1 70 ? 1.28 3.936 -1.002 1 98.69 70 ILE A CA 1
ATOM 562 C C . ILE A 1 70 ? 2.258 4.848 -0.264 1 98.69 70 ILE A C 1
ATOM 564 O O . ILE A 1 70 ? 3.297 4.391 0.219 1 98.69 70 ILE A O 1
ATOM 568 N N . VAL A 1 71 ? 1.905 6.105 -0.155 1 98.69 71 VAL A N 1
ATOM 569 C CA . VAL A 1 71 ? 2.75 7.074 0.538 1 98.69 71 VAL A CA 1
ATOM 570 C C . VAL A 1 71 ? 2.912 6.664 2 1 98.69 71 VAL A C 1
ATOM 572 O O . VAL A 1 71 ? 4.008 6.758 2.559 1 98.69 71 VAL A O 1
ATOM 575 N N . GLU A 1 72 ? 1.88 6.18 2.631 1 98.38 72 GLU A N 1
ATOM 576 C CA . GLU A 1 72 ? 1.949 5.707 4.012 1 98.38 72 GLU A CA 1
ATOM 577 C C . GLU A 1 72 ? 2.822 4.461 4.125 1 98.38 72 GLU A C 1
ATOM 579 O O . GLU A 1 72 ? 3.613 4.336 5.062 1 98.38 72 GLU A O 1
ATOM 584 N N . LEU A 1 73 ? 2.666 3.568 3.193 1 97.56 73 LEU A N 1
ATOM 585 C CA . LEU A 1 73 ? 3.465 2.348 3.229 1 97.56 73 LEU A CA 1
ATOM 586 C C . LEU A 1 73 ? 4.945 2.662 3.053 1 97.56 73 LEU A C 1
ATOM 588 O O . LEU A 1 73 ? 5.793 2.104 3.754 1 97.56 73 LEU A O 1
ATOM 592 N N . VAL A 1 74 ? 5.277 3.533 2.135 1 97.5 74 VAL A N 1
ATOM 593 C CA . VAL A 1 74 ? 6.66 3.947 1.917 1 97.5 74 VAL A CA 1
ATOM 594 C C . VAL A 1 74 ? 7.199 4.625 3.176 1 97.5 74 VAL A C 1
ATOM 596 O O . VAL A 1 74 ? 8.344 4.398 3.564 1 97.5 74 VAL A O 1
ATOM 599 N N . ARG A 1 75 ? 6.41 5.469 3.848 1 98.19 75 ARG A N 1
ATOM 600 C CA . ARG A 1 75 ? 6.82 6.109 5.094 1 98.19 75 ARG A CA 1
ATOM 601 C C . ARG A 1 75 ? 7.211 5.074 6.141 1 98.19 75 ARG A C 1
ATOM 603 O O . ARG A 1 75 ? 8.281 5.168 6.742 1 98.19 75 ARG A O 1
ATOM 610 N N . GLN A 1 76 ? 6.312 4.129 6.309 1 96.62 76 GLN A N 1
ATOM 611 C CA . GLN A 1 76 ? 6.543 3.1 7.316 1 96.62 76 GLN A CA 1
ATOM 612 C C . GLN A 1 76 ? 7.812 2.307 7.016 1 96.62 76 GLN A C 1
ATOM 614 O O . GLN A 1 76 ? 8.531 1.902 7.934 1 96.62 76 GLN A O 1
ATOM 619 N N . MET A 1 77 ? 8.078 2.141 5.828 1 94.5 77 MET A N 1
ATOM 620 C CA . MET A 1 77 ? 9.188 1.292 5.406 1 94.5 77 MET A CA 1
ATOM 621 C C . MET A 1 77 ? 10.508 2.049 5.488 1 94.5 77 MET A C 1
ATOM 623 O O . MET A 1 77 ? 11.523 1.488 5.902 1 94.5 77 MET A O 1
ATOM 627 N N . GLN A 1 78 ? 10.5 3.316 5.105 1 95 78 GLN A N 1
ATOM 628 C CA . GLN A 1 78 ? 11.789 3.969 4.891 1 95 78 GLN A CA 1
ATOM 629 C C . GLN A 1 78 ? 11.914 5.227 5.746 1 95 78 GLN A C 1
ATOM 631 O O . GLN A 1 78 ? 13.016 5.738 5.941 1 95 78 GLN A O 1
ATOM 636 N N . PHE A 1 79 ? 10.859 5.77 6.215 1 97.62 79 PHE A N 1
ATOM 637 C CA . PHE A 1 79 ? 10.844 7.012 6.98 1 97.62 79 PHE A CA 1
ATOM 638 C C . PHE A 1 79 ? 9.938 6.891 8.195 1 97.62 79 PHE A C 1
ATOM 640 O O . PHE A 1 79 ? 9.055 7.727 8.406 1 97.62 79 PHE A O 1
ATOM 647 N N . PRO A 1 80 ? 10.141 5.91 9.047 1 96.62 80 PRO A N 1
ATOM 648 C CA . PRO A 1 80 ? 9.188 5.625 10.125 1 96.62 80 PRO A CA 1
ATOM 649 C C . PRO A 1 80 ? 9.148 6.723 11.188 1 96.62 80 PRO A C 1
ATOM 651 O O . PRO A 1 80 ? 8.211 6.785 11.984 1 96.62 80 PRO A O 1
ATOM 654 N N . GLU A 1 81 ? 10.141 7.559 11.203 1 97.75 81 GLU A N 1
ATOM 655 C CA . GLU A 1 81 ? 10.195 8.617 12.203 1 97.75 81 GLU A CA 1
ATOM 656 C C . GLU A 1 81 ? 9.32 9.805 11.805 1 97.75 81 GLU A C 1
ATOM 658 O O . GLU A 1 81 ? 9.031 10.68 12.625 1 97.75 81 GLU A O 1
ATOM 663 N N . LYS A 1 82 ? 8.898 9.867 10.555 1 98.44 82 LYS A N 1
ATOM 664 C CA . LYS A 1 82 ? 8.078 10.969 10.07 1 98.44 82 LYS A CA 1
ATOM 665 C C . LYS A 1 82 ? 6.617 10.781 10.477 1 98.44 82 LYS A C 1
ATOM 667 O O . LYS A 1 82 ? 6.16 9.648 10.664 1 98.44 82 LYS A O 1
ATOM 672 N N . PRO A 1 83 ? 5.918 11.844 10.656 1 98.56 83 PRO A N 1
ATOM 673 C CA . PRO A 1 83 ? 4.504 11.719 11.031 1 98.56 83 PRO A CA 1
ATOM 674 C C . PRO A 1 83 ? 3.654 11.109 9.914 1 98.56 83 PRO A C 1
ATOM 676 O O . PRO A 1 83 ? 3.912 11.359 8.734 1 98.56 83 PRO A O 1
ATOM 679 N N . SER A 1 84 ? 2.658 10.328 10.297 1 98.06 84 SER A N 1
ATOM 680 C CA . SER A 1 84 ? 1.734 9.719 9.344 1 98.06 84 SER A CA 1
ATOM 681 C C . SER A 1 84 ? 0.724 10.742 8.828 1 98.06 84 SER A C 1
ATOM 683 O O . SER A 1 84 ? 0.085 11.445 9.617 1 98.06 84 SER A O 1
ATOM 685 N N . ARG A 1 85 ? 0.48 10.781 7.559 1 98.38 85 ARG A N 1
ATOM 686 C CA . ARG A 1 85 ? -0.555 11.641 6.988 1 98.38 85 ARG A CA 1
ATOM 687 C C . ARG A 1 85 ? -1.937 11.242 7.496 1 98.38 85 ARG A C 1
ATOM 689 O O . ARG A 1 85 ? -2.828 12.086 7.609 1 98.38 85 ARG A O 1
ATOM 696 N N . TYR A 1 86 ? -2.129 9.969 7.891 1 96.81 86 TYR A N 1
ATOM 697 C CA . TYR A 1 86 ? -3.42 9.484 8.375 1 96.81 86 TYR A CA 1
ATOM 698 C C . TYR A 1 86 ? -3.686 9.961 9.797 1 96.81 86 TYR A C 1
ATOM 700 O O . TYR A 1 86 ? -4.805 9.836 10.297 1 96.81 86 TYR A O 1
ATOM 708 N N . GLN A 1 87 ? -2.664 10.555 10.445 1 97.19 87 GLN A N 1
ATOM 709 C CA . GLN A 1 87 ? -2.791 10.961 11.844 1 97.19 87 GLN A CA 1
ATOM 710 C C . GLN A 1 87 ? -2.438 12.438 12.016 1 97.19 87 GLN A C 1
ATOM 712 O O . GLN A 1 87 ? -2.037 12.859 13.102 1 97.19 87 GLN A O 1
ATOM 717 N N . SER A 1 88 ? -2.559 13.172 10.906 1 98.19 88 SER A N 1
ATOM 718 C CA . SER A 1 88 ? -2.062 14.547 10.922 1 98.19 88 SER A CA 1
ATOM 719 C C . SER A 1 88 ? -3.068 15.5 10.289 1 98.19 88 SER A C 1
ATOM 721 O O . SER A 1 88 ? -4.031 15.07 9.656 1 98.19 88 SER A O 1
ATOM 723 N N . ILE A 1 89 ? -2.803 16.781 10.453 1 97.69 89 ILE A N 1
ATOM 724 C CA . ILE A 1 89 ? -3.432 17.828 9.672 1 97.69 89 ILE A CA 1
ATOM 725 C C . ILE A 1 89 ? -2.387 18.516 8.789 1 97.69 89 ILE A C 1
ATOM 727 O O . ILE A 1 89 ? -1.188 18.25 8.922 1 97.69 89 ILE A O 1
ATOM 731 N N . PHE A 1 90 ? -2.908 19.328 7.898 1 97.94 90 PHE A N 1
ATOM 732 C CA . PHE A 1 90 ? -2.039 19.953 6.902 1 97.94 90 PHE A CA 1
ATOM 733 C C . PHE A 1 90 ? -2.055 21.469 7.039 1 97.94 90 PHE A C 1
ATOM 735 O O . PHE A 1 90 ? -3.109 22.062 7.277 1 97.94 90 PHE A O 1
ATOM 742 N N . ALA A 1 91 ? -0.871 21.984 6.934 1 98.25 91 ALA A N 1
ATOM 743 C CA . ALA A 1 91 ? -0.748 23.438 7.094 1 98.25 91 ALA A CA 1
ATOM 744 C C . ALA A 1 91 ? 0.258 24 6.098 1 98.25 91 ALA A C 1
ATOM 746 O O . ALA A 1 91 ? 0.946 23.266 5.398 1 98.25 91 ALA A O 1
ATOM 747 N N . CYS A 1 92 ? 0.232 25.312 5.984 1 97.94 92 CYS A N 1
ATOM 748 C CA . CYS A 1 92 ? 1.188 26.062 5.188 1 97.94 92 CYS A CA 1
ATOM 749 C C . CYS A 1 92 ? 2.006 27 6.066 1 97.94 92 CYS A C 1
ATOM 751 O O . CYS A 1 92 ? 1.584 27.359 7.172 1 97.94 92 CYS A O 1
ATOM 753 N N . LYS A 1 93 ? 3.176 27.328 5.523 1 96.75 93 LYS A N 1
ATOM 754 C CA . LYS A 1 93 ? 4.07 28.219 6.262 1 96.75 93 LYS A CA 1
ATOM 755 C C . LYS A 1 93 ? 3.518 29.641 6.301 1 96.75 93 LYS A C 1
ATOM 757 O O . LYS A 1 93 ? 3.709 30.359 7.285 1 96.75 93 LYS A O 1
ATOM 762 N N . SER A 1 94 ? 2.824 30.078 5.254 1 96.69 94 SER A N 1
ATOM 763 C CA . SER A 1 94 ? 2.328 31.453 5.18 1 96.69 94 SER A CA 1
ATOM 764 C C . SER A 1 94 ? 0.819 31.484 4.961 1 96.69 94 SER A C 1
ATOM 766 O O . SER A 1 94 ? 0.239 30.516 4.465 1 96.69 94 SER A O 1
ATOM 768 N N . ILE A 1 95 ? 0.268 32.594 5.25 1 96.69 95 ILE A N 1
ATOM 769 C CA . ILE A 1 95 ? -1.156 32.812 5.023 1 96.69 95 ILE A CA 1
ATOM 770 C C . ILE A 1 95 ? -1.446 32.812 3.525 1 96.69 95 ILE A C 1
ATOM 772 O O . ILE A 1 95 ? -2.494 32.344 3.088 1 96.69 95 ILE A O 1
ATOM 776 N N . GLU A 1 96 ? -0.554 33.375 2.77 1 96 96 GLU A N 1
ATOM 777 C CA . GLU A 1 96 ? -0.708 33.438 1.32 1 96 96 GLU A CA 1
ATOM 778 C C . GLU A 1 96 ? -0.811 32.062 0.708 1 96 96 GLU A C 1
ATOM 780 O O . GLU A 1 96 ? -1.65 31.812 -0.162 1 96 96 GLU A O 1
ATOM 785 N N . ASP A 1 97 ? 0.038 31.172 1.156 1 96.19 97 ASP A N 1
ATOM 786 C CA . ASP A 1 97 ? -0.002 29.812 0.658 1 96.19 97 ASP A CA 1
ATOM 787 C C . ASP A 1 97 ? -1.299 29.109 1.064 1 96.19 97 ASP A C 1
ATOM 789 O O . ASP A 1 97 ? -1.899 28.391 0.267 1 96.19 97 ASP A O 1
ATOM 793 N N . ALA A 1 98 ? -1.676 29.281 2.32 1 96.69 98 ALA A N 1
ATOM 794 C CA . ALA A 1 98 ? -2.932 28.703 2.787 1 96.69 98 ALA A CA 1
ATOM 795 C C . ALA A 1 98 ? -4.113 29.219 1.967 1 96.69 98 ALA A C 1
ATOM 797 O O . ALA A 1 98 ? -5.031 28.453 1.647 1 96.69 98 ALA A O 1
ATOM 798 N N . ASP A 1 99 ? -4.105 30.516 1.669 1 95 99 ASP A N 1
ATOM 799 C CA . ASP A 1 99 ? -5.164 31.109 0.867 1 95 99 ASP A CA 1
ATOM 800 C C . ASP A 1 99 ? -5.16 30.562 -0.554 1 95 99 ASP A C 1
ATOM 802 O O . ASP A 1 99 ? -6.223 30.312 -1.13 1 95 99 ASP A O 1
ATOM 806 N N . SER A 1 100 ? -4 30.453 -1.153 1 94 100 SER A N 1
ATOM 807 C CA . SER A 1 100 ? -3.885 29.859 -2.48 1 94 100 SER A CA 1
ATOM 808 C C . SER A 1 100 ? -4.438 28.438 -2.498 1 94 100 SER A C 1
ATOM 810 O O . SER A 1 100 ? -5.121 28.047 -3.447 1 94 100 SER A O 1
ATOM 812 N N . PHE A 1 101 ? -4.098 27.688 -1.48 1 94.88 101 PHE A N 1
ATOM 813 C CA . PHE A 1 101 ? -4.598 26.328 -1.347 1 94.88 101 PHE A CA 1
ATOM 814 C C . PHE A 1 101 ? -6.117 26.312 -1.263 1 94.88 101 PHE A C 1
ATOM 816 O O . PHE A 1 101 ? -6.777 25.547 -1.962 1 94.88 101 PHE A O 1
ATOM 823 N N . ARG A 1 102 ? -6.582 27.094 -0.4 1 92.88 102 ARG A N 1
ATOM 824 C CA . ARG A 1 102 ? -8.023 27.188 -0.188 1 92.88 102 ARG A CA 1
ATOM 825 C C . ARG A 1 102 ? -8.75 27.484 -1.493 1 92.88 102 ARG A C 1
ATOM 827 O O . ARG A 1 102 ? -9.828 26.938 -1.75 1 92.88 102 ARG A O 1
ATOM 834 N N . LYS A 1 103 ? -8.305 28.391 -2.283 1 91.69 103 LYS A N 1
ATOM 835 C CA . LYS A 1 103 ? -8.922 28.797 -3.543 1 91.69 103 LYS A CA 1
ATOM 836 C C . LYS A 1 103 ? -8.836 27.688 -4.582 1 91.69 103 LYS A C 1
ATOM 838 O O . LYS A 1 103 ? -9.789 27.453 -5.328 1 91.69 103 LYS A O 1
ATOM 843 N N . LYS A 1 104 ? -7.785 27.016 -4.582 1 91.56 104 LYS A N 1
ATOM 844 C CA . LYS A 1 104 ? -7.551 25.984 -5.59 1 91.56 104 LYS A CA 1
ATOM 845 C C . LYS A 1 104 ? -8.328 24.719 -5.266 1 91.56 104 LYS A C 1
ATOM 847 O O . LYS A 1 104 ? -8.789 24.016 -6.168 1 91.56 104 LYS A O 1
ATOM 852 N N . TYR A 1 105 ? -8.461 24.391 -3.986 1 89.44 105 TYR A N 1
ATOM 853 C CA . TYR A 1 105 ? -9.023 23.109 -3.574 1 89.44 105 TYR A CA 1
ATOM 854 C C . TYR A 1 105 ? -10.312 23.312 -2.787 1 89.44 105 TYR A C 1
ATOM 856 O O . TYR A 1 105 ? -10.555 22.609 -1.801 1 89.44 105 TYR A O 1
ATOM 864 N N . ARG A 1 106 ? -11.047 24.156 -3.201 1 84.25 106 ARG A N 1
ATOM 865 C CA . ARG A 1 106 ? -12.32 24.422 -2.543 1 84.25 106 ARG A CA 1
ATOM 866 C C . ARG A 1 106 ? -13.195 23.172 -2.535 1 84.25 106 ARG A C 1
ATOM 868 O O . ARG A 1 106 ? -13.297 22.469 -3.547 1 84.25 106 ARG A O 1
ATOM 875 N N . GLU A 1 107 ? -13.727 22.75 -1.471 1 79.44 107 GLU A N 1
ATOM 876 C CA . GLU A 1 107 ? -14.523 21.531 -1.348 1 79.44 107 GLU A CA 1
ATOM 877 C C . GLU A 1 107 ? -16 21.844 -1.15 1 79.44 107 GLU A C 1
ATOM 879 O O . GLU A 1 107 ? -16.859 21 -1.383 1 79.44 107 GLU A O 1
ATOM 884 N N . GLN A 1 108 ? -16.344 22.844 -0.565 1 76.81 108 GLN A N 1
ATOM 885 C CA . GLN A 1 108 ? -17.734 23.203 -0.306 1 76.81 108 GLN A CA 1
ATOM 886 C C . GLN A 1 108 ? -17.984 24.672 -0.598 1 76.81 108 GLN A C 1
ATOM 888 O O . GLN A 1 108 ? -17.031 25.453 -0.733 1 76.81 108 GLN A O 1
ATOM 893 N N . GLU A 1 109 ? -19.328 24.734 -0.636 1 79.62 109 GLU A N 1
ATOM 894 C CA . GLU A 1 109 ? -19.75 26.125 -0.767 1 79.62 109 GLU A CA 1
ATOM 895 C C . GLU A 1 109 ? -19.688 26.844 0.577 1 79.62 109 GLU A C 1
ATOM 897 O O . GLU A 1 109 ? -19.797 26.219 1.631 1 79.62 109 GLU A O 1
ATOM 902 N N . GLY A 1 110 ? -19.203 28.062 0.606 1 78.69 110 GLY A N 1
ATOM 903 C CA . GLY A 1 110 ? -19.172 28.828 1.844 1 78.69 110 GLY A CA 1
ATOM 904 C C . GLY A 1 110 ? -17.781 29.234 2.273 1 78.69 110 GLY A C 1
ATOM 905 O O . GLY A 1 110 ? -16.828 29.094 1.506 1 78.69 110 GLY A O 1
ATOM 906 N N . PRO A 1 111 ? -17.812 29.672 3.506 1 83.81 111 PRO A N 1
ATOM 907 C CA . PRO A 1 111 ? -16.516 30.156 4.008 1 83.81 111 PRO A CA 1
ATOM 908 C C . PRO A 1 111 ? -15.562 29.016 4.352 1 83.81 111 PRO A C 1
ATOM 910 O O . PRO A 1 111 ? -15.992 27.984 4.867 1 83.81 111 PRO A O 1
ATOM 913 N N . GLN A 1 112 ? -14.398 29.078 4.055 1 91.75 112 GLN A N 1
ATOM 914 C CA . GLN A 1 112 ? -13.273 28.219 4.43 1 91.75 112 GLN A CA 1
ATOM 915 C C . GLN A 1 112 ? -12.195 29 5.156 1 91.75 112 GLN A C 1
ATOM 917 O O . GLN A 1 112 ? -11.125 29.25 4.602 1 91.75 112 GLN A O 1
ATOM 922 N N . PRO A 1 113 ? -12.469 29.297 6.398 1 94.69 113 PRO A N 1
ATOM 923 C CA . PRO A 1 113 ? -11.547 30.172 7.137 1 94.69 113 PRO A CA 1
ATOM 924 C C . PRO A 1 113 ? -10.156 29.562 7.297 1 94.69 113 PRO A C 1
ATOM 926 O O . PRO A 1 113 ? -10.016 28.328 7.266 1 94.69 113 PRO A O 1
ATOM 929 N N . ILE A 1 114 ? -9.227 30.453 7.41 1 97.25 114 ILE A N 1
ATOM 930 C CA . ILE A 1 114 ? -7.859 30.047 7.723 1 97.25 114 ILE A CA 1
ATOM 931 C C . ILE A 1 114 ? -7.602 30.219 9.219 1 97.25 114 ILE A C 1
ATOM 933 O O . ILE A 1 114 ? -7.992 31.219 9.82 1 97.25 114 ILE A O 1
ATOM 937 N N . TYR A 1 115 ? -7.004 29.172 9.836 1 98.12 115 TYR A N 1
ATOM 938 C CA . TYR A 1 115 ? -6.676 29.203 11.258 1 98.12 115 TYR A CA 1
ATOM 939 C C . TYR A 1 115 ? -5.172 29.078 11.477 1 98.12 115 TYR A C 1
ATOM 941 O O . TYR A 1 115 ? -4.465 28.516 10.641 1 98.12 115 TYR A O 1
ATOM 949 N N . GLU A 1 116 ? -4.73 29.656 12.531 1 98.06 116 GLU A N 1
ATOM 950 C CA . GLU A 1 116 ? -3.383 29.391 13.016 1 98.06 116 GLU A CA 1
ATOM 951 C C . GLU A 1 116 ? -3.273 27.969 13.586 1 98.06 116 GLU A C 1
ATOM 953 O O . GLU A 1 116 ? -4.203 27.484 14.234 1 98.06 116 GLU A O 1
ATOM 958 N N . ILE A 1 117 ? -2.23 27.344 13.305 1 98.25 117 ILE A N 1
ATOM 959 C CA . ILE A 1 117 ? -1.834 26.078 13.914 1 98.25 117 ILE A CA 1
ATOM 960 C C . ILE A 1 117 ? -0.574 26.281 14.758 1 98.25 117 ILE A C 1
ATOM 962 O O . ILE A 1 117 ? 0.481 26.641 14.227 1 98.25 117 ILE A O 1
ATOM 966 N N . LEU A 1 118 ? -0.685 26.062 16.031 1 98 118 LEU A N 1
ATOM 967 C CA . LEU A 1 118 ? 0.41 26.344 16.953 1 98 118 LEU A CA 1
ATOM 968 C C . LEU A 1 118 ? 1.228 25.078 17.219 1 98 118 LEU A C 1
ATOM 970 O O . LEU A 1 118 ? 0.688 24.078 17.688 1 98 118 LEU A O 1
ATOM 974 N N . ILE A 1 119 ? 2.512 25.219 16.875 1 97 119 ILE A N 1
ATOM 975 C CA . ILE A 1 119 ? 3.377 24.078 17.141 1 97 119 ILE A CA 1
ATOM 976 C C . ILE A 1 119 ? 4.609 24.531 17.922 1 97 119 ILE A C 1
ATOM 978 O O . ILE A 1 119 ? 4.867 25.734 18.047 1 97 119 ILE A O 1
ATOM 982 N N . ASN A 1 120 ? 5.32 23.531 18.516 1 95.38 120 ASN A N 1
ATOM 983 C CA . ASN A 1 120 ? 6.59 23.797 19.188 1 95.38 120 ASN A CA 1
ATOM 984 C C . ASN A 1 120 ? 7.773 23.484 18.266 1 95.38 120 ASN A C 1
ATOM 986 O O . ASN A 1 120 ? 7.625 22.766 17.281 1 95.38 120 ASN A O 1
ATOM 990 N N . GLU A 1 121 ? 8.898 23.984 18.641 1 93.31 121 GLU A N 1
ATOM 991 C CA . GLU A 1 121 ? 10.102 23.75 17.859 1 93.31 121 GLU A CA 1
ATOM 992 C C . GLU A 1 121 ? 10.422 22.266 17.75 1 93.31 121 GLU A C 1
ATOM 994 O O . GLU A 1 121 ? 10.977 21.812 16.75 1 93.31 121 GLU A O 1
ATOM 999 N N . ASP A 1 122 ? 9.992 21.5 18.719 1 95 122 ASP A N 1
ATOM 1000 C CA . ASP A 1 122 ? 10.336 20.094 18.766 1 95 122 ASP A CA 1
ATOM 1001 C C . ASP A 1 122 ? 9.219 19.234 18.188 1 95 122 ASP A C 1
ATOM 1003 O O . ASP A 1 122 ? 9.344 18 18.125 1 95 122 ASP A O 1
ATOM 1007 N N . THR A 1 123 ? 8.133 19.938 17.703 1 96.69 123 THR A N 1
ATOM 1008 C CA . THR A 1 123 ? 7.078 19.156 17.078 1 96.69 123 THR A CA 1
ATOM 1009 C C . THR A 1 123 ? 7.605 18.438 15.836 1 96.69 123 THR A C 1
ATOM 1011 O O . THR A 1 123 ? 8.305 19.047 15.016 1 96.69 123 THR A O 1
ATOM 1014 N N . ASN A 1 124 ? 7.352 17.125 15.742 1 97.38 124 ASN A N 1
ATOM 1015 C CA . ASN A 1 124 ? 7.801 16.312 14.609 1 97.38 124 ASN A CA 1
ATOM 1016 C C . ASN A 1 124 ? 6.965 16.578 13.359 1 97.38 124 ASN A C 1
ATOM 1018 O O . ASN A 1 124 ? 6.059 15.805 13.039 1 97.38 124 ASN A O 1
ATOM 1022 N N . VAL A 1 125 ? 7.301 17.641 12.625 1 98.06 125 VAL A N 1
ATOM 1023 C CA . VAL A 1 125 ? 6.582 18.047 11.422 1 98.06 125 VAL A CA 1
ATOM 1024 C C . VAL A 1 125 ? 7.363 17.625 10.188 1 98.06 125 VAL A C 1
ATOM 1026 O O . VAL A 1 125 ? 8.594 17.516 10.227 1 98.06 125 VAL A O 1
ATOM 1029 N N . HIS A 1 126 ? 6.621 17.281 9.172 1 98.56 126 HIS A N 1
ATOM 1030 C CA . HIS A 1 126 ? 7.238 17.016 7.875 1 98.56 126 HIS A CA 1
ATOM 1031 C C . HIS A 1 126 ? 6.844 18.094 6.859 1 98.56 126 HIS A C 1
ATOM 1033 O O . HIS A 1 126 ? 5.676 18.469 6.773 1 98.56 126 HIS A O 1
ATOM 1039 N N . HIS A 1 127 ? 7.828 18.609 6.227 1 97.75 127 HIS A N 1
ATOM 1040 C CA . HIS A 1 127 ? 7.672 19.531 5.105 1 97.75 127 HIS A CA 1
ATOM 1041 C C . HIS A 1 127 ? 7.766 18.797 3.773 1 97.75 127 HIS A C 1
ATOM 1043 O O . HIS A 1 127 ? 8.859 18.422 3.346 1 97.75 127 HIS A O 1
ATOM 1049 N N . GLY A 1 128 ? 6.582 18.547 3.035 1 98.38 128 GLY A N 1
ATOM 1050 C CA . GLY A 1 128 ? 6.547 17.766 1.81 1 98.38 128 GLY A CA 1
ATOM 1051 C C . GLY A 1 128 ? 5.891 18.5 0.655 1 98.38 128 GLY A C 1
ATOM 1052 O O . GLY A 1 128 ? 4.992 19.328 0.863 1 98.38 128 GLY A O 1
ATOM 1053 N N . ASP A 1 129 ? 6.355 18.266 -0.593 1 98.44 129 ASP A N 1
ATOM 1054 C CA . ASP A 1 129 ? 5.754 18.812 -1.805 1 98.44 129 ASP A CA 1
ATOM 1055 C C . ASP A 1 129 ? 4.484 18.047 -2.182 1 98.44 129 ASP A C 1
ATOM 1057 O O . ASP A 1 129 ? 4.559 16.953 -2.74 1 98.44 129 ASP A O 1
ATOM 1061 N N . MET A 1 130 ? 3.326 18.656 -1.973 1 97.56 130 MET A N 1
ATOM 1062 C CA . MET A 1 130 ? 2.035 18 -2.189 1 97.56 130 MET A CA 1
ATOM 1063 C C . MET A 1 130 ? 1.851 17.641 -3.658 1 97.56 130 MET A C 1
ATOM 1065 O O . MET A 1 130 ? 1.1 16.719 -3.982 1 97.56 130 MET A O 1
ATOM 1069 N N . ARG A 1 131 ? 2.561 18.328 -4.594 1 97.25 131 ARG A N 1
ATOM 1070 C CA . ARG A 1 131 ? 2.432 18.078 -6.023 1 97.25 131 ARG A CA 1
ATOM 1071 C C . ARG A 1 131 ? 2.916 16.672 -6.371 1 97.25 131 ARG A C 1
ATOM 1073 O O . ARG A 1 131 ? 2.461 16.078 -7.348 1 97.25 131 ARG A O 1
ATOM 1080 N N . LEU A 1 132 ? 3.793 16.125 -5.586 1 97.5 132 LEU A N 1
ATOM 1081 C CA . LEU A 1 132 ? 4.336 14.797 -5.828 1 97.5 132 LEU A CA 1
ATOM 1082 C C . LEU A 1 132 ? 3.283 13.727 -5.562 1 97.5 132 LEU A C 1
ATOM 1084 O O . LEU A 1 132 ? 3.441 12.578 -5.98 1 97.5 132 LEU A O 1
ATOM 1088 N N . LEU A 1 133 ? 2.158 14.078 -4.898 1 97.94 133 LEU A N 1
ATOM 1089 C CA . LEU A 1 133 ? 1.119 13.117 -4.551 1 97.94 133 LEU A CA 1
ATOM 1090 C C . LEU A 1 133 ? 0.088 13.008 -5.668 1 97.94 133 LEU A C 1
ATOM 1092 O O . LEU A 1 133 ? -0.739 12.094 -5.668 1 97.94 133 LEU A O 1
ATOM 1096 N N . ASP A 1 134 ? 0.222 13.898 -6.633 1 96.88 134 ASP A N 1
ATOM 1097 C CA . ASP A 1 134 ? -0.688 13.836 -7.773 1 96.88 134 ASP A CA 1
ATOM 1098 C C . ASP A 1 134 ? -0.331 12.68 -8.703 1 96.88 134 ASP A C 1
ATOM 1100 O O . ASP A 1 134 ? 0.844 12.453 -8.992 1 96.88 134 ASP A O 1
ATOM 1104 N N . LEU A 1 135 ? -1.404 12 -9.102 1 97.12 135 LEU A N 1
ATOM 1105 C CA . LEU A 1 135 ? -1.231 10.953 -10.102 1 97.12 135 LEU A CA 1
ATOM 1106 C C . LEU A 1 135 ? -1.604 11.461 -11.484 1 97.12 135 LEU A C 1
ATOM 1108 O O . LEU A 1 135 ? -2.621 12.133 -11.656 1 97.12 135 LEU A O 1
ATOM 1112 N N . ASN A 1 136 ? -0.648 11.242 -12.383 1 95.44 136 ASN A N 1
ATOM 1113 C CA . ASN A 1 136 ? -0.924 11.477 -13.797 1 95.44 136 ASN A CA 1
ATOM 1114 C C . ASN A 1 136 ? -0.9 10.18 -14.594 1 95.44 136 ASN A C 1
ATOM 1116 O O . ASN A 1 136 ? 0.167 9.711 -15 1 95.44 136 ASN A O 1
ATOM 1120 N N . ALA A 1 137 ? -2.113 9.695 -14.953 1 94.44 137 ALA A N 1
ATOM 1121 C CA . ALA A 1 137 ? -2.252 8.375 -15.562 1 94.44 137 ALA A CA 1
ATOM 1122 C C . ALA A 1 137 ? -1.465 8.281 -16.859 1 94.44 137 ALA A C 1
ATOM 1124 O O . ALA A 1 137 ? -0.955 7.215 -17.219 1 94.44 137 ALA A O 1
ATOM 1125 N N . SER A 1 138 ? -1.294 9.383 -17.594 1 94.25 138 SER A N 1
ATOM 1126 C CA . SER A 1 138 ? -0.672 9.367 -18.922 1 94.25 138 SER A CA 1
ATOM 1127 C C . SER A 1 138 ? 0.848 9.438 -18.812 1 94.25 138 SER A C 1
ATOM 1129 O O . SER A 1 138 ? 1.56 8.938 -19.688 1 94.25 138 SER A O 1
ATOM 1131 N N . SER A 1 139 ? 1.338 9.945 -17.719 1 92 139 SER A N 1
ATOM 1132 C CA . SER A 1 139 ? 2.781 10.148 -17.656 1 92 139 SER A CA 1
ATOM 1133 C C . SER A 1 139 ? 3.408 9.289 -16.562 1 92 139 SER A C 1
ATOM 1135 O O . SER A 1 139 ? 4.594 8.953 -16.625 1 92 139 SER A O 1
ATOM 1137 N N . ASP A 1 140 ? 2.633 8.945 -15.578 1 93.69 140 ASP A N 1
ATOM 1138 C CA . ASP A 1 140 ? 3.17 8.156 -14.477 1 93.69 140 ASP A CA 1
ATOM 1139 C C . ASP A 1 140 ? 3.082 6.66 -14.773 1 93.69 140 ASP A C 1
ATOM 1141 O O . ASP A 1 140 ? 2.258 6.23 -15.586 1 93.69 140 ASP A O 1
ATOM 1145 N N . ASN A 1 141 ? 3.971 5.941 -14.258 1 93.06 141 ASN A N 1
ATOM 1146 C CA . ASN A 1 141 ? 3.887 4.496 -14.062 1 93.06 141 ASN A CA 1
ATOM 1147 C C . ASN A 1 141 ? 4.137 4.113 -12.609 1 93.06 141 ASN A C 1
ATOM 1149 O O . ASN A 1 141 ? 4.379 4.977 -11.766 1 93.06 141 ASN A O 1
ATOM 1153 N N . ALA A 1 142 ? 4.027 2.869 -12.258 1 94.31 142 ALA A N 1
ATOM 1154 C CA . ALA A 1 142 ? 4.125 2.445 -10.859 1 94.31 142 ALA A CA 1
ATOM 1155 C C . ALA A 1 142 ? 5.496 2.771 -10.281 1 94.31 142 ALA A C 1
ATOM 1157 O O . ALA A 1 142 ? 5.613 3.115 -9.102 1 94.31 142 ALA A O 1
ATOM 1158 N N . ALA A 1 143 ? 6.547 2.59 -11.102 1 92.94 143 ALA A N 1
ATOM 1159 C CA . ALA A 1 143 ? 7.895 2.932 -10.656 1 92.94 143 ALA A CA 1
ATOM 1160 C C . ALA A 1 143 ? 8 4.414 -10.305 1 92.94 143 ALA A C 1
ATOM 1162 O O . ALA A 1 143 ? 8.633 4.777 -9.312 1 92.94 143 ALA A O 1
ATOM 1163 N N . MET A 1 144 ? 7.398 5.227 -11.109 1 93.12 144 MET A N 1
ATOM 1164 C CA . MET A 1 144 ? 7.402 6.664 -10.852 1 93.12 144 MET A CA 1
ATOM 1165 C C . MET A 1 144 ? 6.598 6.988 -9.594 1 93.12 144 MET A C 1
ATOM 1167 O O . MET A 1 144 ? 6.98 7.867 -8.82 1 93.12 144 MET A O 1
ATOM 1171 N N . VAL A 1 145 ? 5.473 6.309 -9.398 1 96.06 145 VAL A N 1
ATOM 1172 C CA . VAL A 1 145 ? 4.648 6.52 -8.219 1 96.06 145 VAL A CA 1
ATOM 1173 C C . VAL A 1 145 ? 5.457 6.211 -6.961 1 96.06 145 VAL A C 1
ATOM 1175 O O . VAL A 1 145 ? 5.43 6.973 -5.992 1 96.06 145 VAL A O 1
ATOM 1178 N N . PHE A 1 146 ? 6.176 5.121 -6.957 1 95.06 146 PHE A N 1
ATOM 1179 C CA . PHE A 1 146 ? 7.062 4.754 -5.859 1 95.06 146 PHE A CA 1
ATOM 1180 C C . PHE A 1 146 ? 8.109 5.832 -5.617 1 95.06 146 PHE A C 1
ATOM 1182 O O . PHE A 1 146 ? 8.336 6.242 -4.48 1 95.06 146 PHE A O 1
ATOM 1189 N N . THR A 1 147 ? 8.719 6.285 -6.688 1 93.69 147 THR A N 1
ATOM 1190 C CA . THR A 1 147 ? 9.766 7.301 -6.613 1 93.69 147 THR A CA 1
ATOM 1191 C C . THR A 1 147 ? 9.219 8.602 -6.043 1 93.69 147 THR A C 1
ATOM 1193 O O . THR A 1 147 ? 9.859 9.234 -5.203 1 93.69 147 THR A O 1
ATOM 1196 N N . LYS A 1 148 ? 8.062 8.977 -6.496 1 95.69 148 LYS A N 1
ATOM 1197 C CA . LYS A 1 148 ? 7.418 10.188 -6.008 1 95.69 148 LYS A CA 1
ATOM 1198 C C . LYS A 1 148 ? 7.172 10.109 -4.504 1 95.69 148 LYS A C 1
ATOM 1200 O O . LYS A 1 148 ? 7.348 11.094 -3.787 1 95.69 148 LYS A O 1
ATOM 1205 N N . ALA A 1 149 ? 6.719 8.961 -4.023 1 97.12 149 ALA A N 1
ATOM 1206 C CA . ALA A 1 149 ? 6.508 8.781 -2.588 1 97.12 149 ALA A CA 1
ATOM 1207 C C . ALA A 1 149 ? 7.812 8.969 -1.816 1 97.12 149 ALA A C 1
ATOM 1209 O O . ALA A 1 149 ? 7.832 9.625 -0.771 1 97.12 149 ALA A O 1
ATOM 1210 N N . ILE A 1 150 ? 8.914 8.391 -2.332 1 95.94 150 ILE A N 1
ATOM 1211 C CA . ILE A 1 150 ? 10.219 8.539 -1.709 1 95.94 150 ILE A CA 1
ATOM 1212 C C . ILE A 1 150 ? 10.641 10.008 -1.717 1 95.94 150 ILE A C 1
ATOM 1214 O O . ILE A 1 150 ? 11.125 10.531 -0.709 1 95.94 150 ILE A O 1
ATOM 1218 N N . TRP A 1 151 ? 10.516 10.648 -2.855 1 95.94 151 TRP A N 1
ATOM 1219 C CA . TRP A 1 151 ? 10.867 12.062 -2.967 1 95.94 151 TRP A CA 1
ATOM 1220 C C . TRP A 1 151 ? 10.078 12.906 -1.972 1 95.94 151 TRP A C 1
ATOM 1222 O O . TRP A 1 151 ? 10.641 13.773 -1.297 1 95.94 151 TRP A O 1
ATOM 1232 N N . TYR A 1 152 ? 8.828 12.633 -1.889 1 98 152 TYR A N 1
ATOM 1233 C CA . TYR A 1 152 ? 7.965 13.359 -0.966 1 98 152 TYR A CA 1
ATOM 1234 C C . TYR A 1 152 ? 8.516 13.305 0.454 1 98 152 TYR A C 1
ATOM 1236 O O . TYR A 1 152 ? 8.68 14.344 1.102 1 98 152 TYR A O 1
ATOM 1244 N N . TRP A 1 153 ? 8.852 12.172 0.939 1 98.19 153 TRP A N 1
ATOM 1245 C CA . TRP A 1 153 ? 9.297 12.008 2.322 1 98.19 153 TRP A CA 1
ATOM 1246 C C . TRP A 1 153 ? 10.727 12.484 2.498 1 98.19 153 TRP A C 1
ATOM 1248 O O . TRP A 1 153 ? 11.156 12.797 3.611 1 98.19 153 TRP A O 1
ATOM 1258 N N . SER A 1 154 ? 11.453 12.547 1.389 1 96.5 154 SER A N 1
ATOM 1259 C CA . SER A 1 154 ? 12.844 12.977 1.446 1 96.5 154 SER A CA 1
ATOM 1260 C C . SER A 1 154 ? 12.961 14.5 1.41 1 96.5 154 SER A C 1
ATOM 1262 O O . SER A 1 154 ? 14.047 15.047 1.583 1 96.5 154 SER A O 1
ATOM 1264 N N . GLY A 1 155 ? 11.867 15.164 1.107 1 96.56 155 GLY A N 1
ATOM 1265 C CA . GLY A 1 155 ? 11.891 16.609 1.006 1 96.56 155 GLY A CA 1
ATOM 1266 C C . GLY A 1 155 ? 12.375 17.109 -0.344 1 96.56 155 GLY A C 1
ATOM 1267 O O . GLY A 1 155 ? 12.742 18.281 -0.487 1 96.56 155 GLY A O 1
ATOM 1268 N N . ILE A 1 156 ? 12.414 16.172 -1.329 1 94.94 156 ILE A N 1
ATOM 1269 C CA . ILE A 1 156 ? 12.758 16.547 -2.695 1 94.94 156 ILE A CA 1
ATOM 1270 C C . ILE A 1 156 ? 11.539 17.156 -3.393 1 94.94 156 ILE A C 1
ATOM 1272 O O . ILE A 1 156 ? 10.422 16.656 -3.229 1 94.94 156 ILE A O 1
ATOM 1276 N N . SER A 1 157 ? 11.734 18.25 -4.168 1 95 157 SER A N 1
ATOM 1277 C CA . SER A 1 157 ? 10.625 18.984 -4.766 1 95 157 SER A CA 1
ATOM 1278 C C . SER A 1 157 ? 10.492 18.672 -6.254 1 95 157 SER A C 1
ATOM 1280 O O . SER A 1 157 ? 11.469 18.281 -6.898 1 95 157 SER A O 1
ATOM 1282 N N . SER A 1 158 ? 9.305 18.781 -6.703 1 94.75 158 SER A N 1
ATOM 1283 C CA . SER A 1 158 ? 9.062 18.875 -8.141 1 94.75 158 SER A CA 1
ATOM 1284 C C . SER A 1 158 ? 9.484 20.234 -8.688 1 94.75 158 SER A C 1
ATOM 1286 O O . SER A 1 158 ? 10.031 21.062 -7.953 1 94.75 158 SER A O 1
ATOM 1288 N N . MET A 1 159 ? 9.266 20.438 -10.023 1 93.25 159 MET A N 1
ATOM 1289 C CA . MET A 1 159 ? 9.664 21.688 -10.672 1 93.25 159 MET A CA 1
ATOM 1290 C C . MET A 1 159 ? 8.844 22.859 -10.148 1 93.25 159 MET A C 1
ATOM 1292 O O . MET A 1 159 ? 9.352 23.984 -10.047 1 93.25 159 MET A O 1
ATOM 1296 N N . ASN A 1 160 ? 7.555 22.672 -9.867 1 94.31 160 A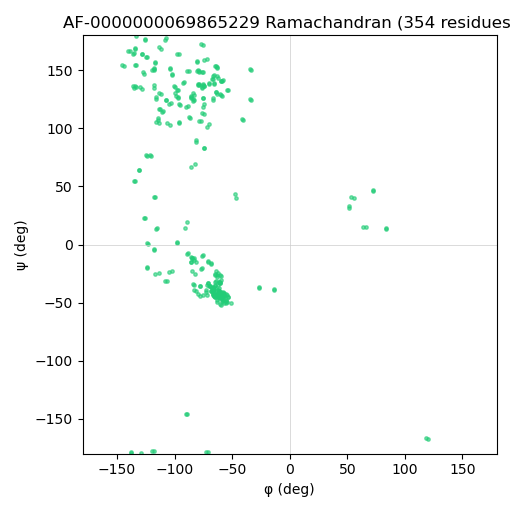SN A N 1
ATOM 1297 C CA . ASN A 1 160 ? 6.637 23.656 -9.328 1 94.31 160 ASN A CA 1
ATOM 1298 C C . ASN A 1 160 ? 5.977 23.188 -8.039 1 94.31 160 ASN A C 1
ATOM 1300 O O . ASN A 1 160 ? 4.77 22.938 -8.008 1 94.31 160 ASN A O 1
ATOM 1304 N N . PRO A 1 161 ? 6.746 23.234 -6.949 1 96.81 161 PRO A N 1
ATOM 1305 C CA . PRO A 1 161 ? 6.273 22.594 -5.719 1 96.81 161 PRO A CA 1
ATOM 1306 C C . PRO A 1 161 ? 5.191 23.406 -5.008 1 96.81 161 PRO A C 1
ATOM 1308 O O . PRO A 1 161 ? 5.121 24.625 -5.18 1 96.81 161 PRO A O 1
ATOM 1311 N N . PHE A 1 162 ? 4.324 22.812 -4.363 1 97.38 162 PHE A N 1
ATOM 1312 C CA . PHE A 1 162 ? 3.471 23.344 -3.312 1 97.38 162 PHE A CA 1
ATOM 1313 C C . PHE A 1 162 ? 3.775 22.688 -1.973 1 97.38 162 PHE A C 1
ATOM 1315 O O . PHE A 1 162 ? 3.373 21.547 -1.731 1 97.38 162 PHE A O 1
ATOM 1322 N N . TRP A 1 163 ? 4.375 23.422 -1.087 1 97.31 163 TRP A N 1
ATOM 1323 C CA . TRP A 1 163 ? 4.879 22.875 0.169 1 97.31 163 TRP A CA 1
ATOM 1324 C C . TRP A 1 163 ? 3.783 22.844 1.228 1 97.31 163 TRP A C 1
ATOM 1326 O O . TRP A 1 163 ? 3.115 23.844 1.476 1 97.31 163 TRP A O 1
ATOM 1336 N N . GLU A 1 164 ? 3.594 21.688 1.777 1 97.88 164 GLU A N 1
ATOM 1337 C CA . GLU A 1 164 ? 2.693 21.516 2.912 1 97.88 164 GLU A CA 1
ATOM 1338 C C . GLU A 1 164 ? 3.443 20.984 4.133 1 97.88 164 GLU A C 1
ATOM 1340 O O . GLU A 1 164 ? 4.473 20.328 4 1 97.88 164 GLU A O 1
ATOM 1345 N N . TYR A 1 165 ? 2.939 21.359 5.281 1 98.25 165 TYR A N 1
ATOM 1346 C CA . TYR A 1 165 ? 3.424 20.859 6.566 1 98.25 165 TYR A CA 1
ATOM 1347 C C . TYR A 1 165 ? 2.475 19.812 7.137 1 98.25 165 TYR A C 1
ATOM 1349 O O . TYR A 1 165 ? 1.283 20.078 7.312 1 98.25 165 TYR A O 1
ATOM 1357 N N . ILE A 1 166 ? 2.971 18.625 7.375 1 98.75 166 ILE A N 1
ATOM 1358 C CA . ILE A 1 166 ? 2.242 17.547 8.031 1 98.75 166 ILE A CA 1
ATOM 1359 C C . ILE A 1 166 ? 2.402 17.672 9.547 1 98.75 166 ILE A C 1
ATOM 1361 O O . ILE A 1 166 ? 3.49 17.438 10.078 1 98.75 166 ILE A O 1
ATOM 1365 N N . VAL A 1 167 ? 1.395 18.031 10.219 1 98.5 167 VAL A N 1
ATOM 1366 C CA . VAL A 1 167 ? 1.436 18.297 11.648 1 98.5 167 VAL A CA 1
ATOM 1367 C C . VAL A 1 167 ? 0.673 17.203 12.398 1 98.5 167 VAL A C 1
ATOM 1369 O O . VAL A 1 167 ? -0.55 17.094 12.281 1 98.5 167 VAL A O 1
ATOM 1372 N N . PRO A 1 168 ? 1.388 16.406 13.211 1 98.31 168 PRO A N 1
ATOM 1373 C CA . PRO A 1 168 ? 0.715 15.312 13.906 1 98.31 168 PRO A CA 1
ATOM 1374 C C . PRO A 1 168 ? -0.28 15.797 14.961 1 98.31 168 PRO A C 1
ATOM 1376 O O . PRO A 1 168 ? -0.021 16.781 15.648 1 98.31 168 PRO A O 1
ATOM 1379 N N . LEU A 1 169 ? -1.354 15.102 15.062 1 97.31 169 LEU A N 1
ATOM 1380 C CA . LEU A 1 169 ? -2.357 15.367 16.094 1 97.31 169 LEU A CA 1
ATOM 1381 C C . LEU A 1 169 ? -1.941 14.758 17.422 1 97.31 169 LEU A C 1
ATOM 1383 O O . LEU A 1 169 ? -1.195 13.773 17.469 1 97.31 169 LEU A O 1
ATOM 1387 N N . PRO A 1 170 ? -2.414 15.188 18.516 1 97.19 170 PRO A N 1
ATOM 1388 C CA . PRO A 1 170 ? -3.246 16.391 18.656 1 97.19 170 PRO A CA 1
ATOM 1389 C C . PRO A 1 170 ? -2.451 17.672 18.469 1 97.19 170 PRO A C 1
ATOM 1391 O O . PRO A 1 170 ? -1.226 17.672 18.609 1 97.19 170 PRO A O 1
ATOM 1394 N N . ILE A 1 171 ? -3.184 18.734 18.172 1 97.38 171 ILE A N 1
ATOM 1395 C CA . ILE A 1 171 ? -2.52 20.016 17.938 1 97.38 171 ILE A CA 1
ATOM 1396 C C . ILE A 1 171 ? -3.4 21.156 18.453 1 97.38 171 ILE A C 1
ATOM 1398 O O . ILE A 1 171 ? -4.621 21 18.531 1 97.38 171 ILE A O 1
ATOM 1402 N N . GLN A 1 172 ? -2.793 22.203 18.766 1 97.19 172 GLN A N 1
ATOM 1403 C CA . GLN A 1 172 ? -3.508 23.406 19.203 1 97.19 172 GLN A CA 1
ATOM 1404 C C . GLN A 1 172 ? -3.848 24.297 18.031 1 97.19 172 GLN A C 1
ATOM 1406 O O . GLN A 1 172 ? -2.955 24.75 17.297 1 97.19 172 GLN A O 1
ATOM 1411 N N . VAL A 1 173 ? -5.148 24.469 17.859 1 97.94 173 VAL A N 1
ATOM 1412 C CA . VAL A 1 173 ? -5.609 25.453 16.891 1 97.94 173 VAL A CA 1
ATOM 1413 C C . VAL A 1 173 ? -5.609 26.844 17.516 1 97.94 173 VAL A C 1
ATOM 1415 O O . VAL A 1 173 ? -6.078 27.016 18.656 1 97.94 173 VAL A O 1
ATOM 1418 N N . GLY A 1 174 ? -4.996 27.766 16.828 1 97.62 174 GLY A N 1
ATOM 1419 C CA . GLY A 1 174 ? -4.973 29.141 17.297 1 97.62 174 GLY A CA 1
ATOM 1420 C C . GLY A 1 174 ? -6.148 29.969 16.797 1 97.62 174 GLY A C 1
ATOM 1421 O O . GLY A 1 174 ? -7.266 29.453 16.688 1 97.62 174 GLY A O 1
ATOM 1422 N N . SER A 1 175 ? -5.941 31.188 16.562 1 97.12 175 SER A N 1
ATOM 1423 C CA . SER A 1 175 ? -6.988 32.125 16.156 1 97.12 175 SER A CA 1
ATOM 1424 C C . SER A 1 175 ? -7.316 31.969 14.672 1 97.12 175 SER A C 1
ATOM 1426 O O . SER A 1 175 ? -6.457 31.594 13.875 1 97.12 175 SER A O 1
ATOM 1428 N N . MET A 1 176 ? -8.602 32.25 14.328 1 96.69 176 MET A N 1
ATOM 1429 C CA . MET A 1 176 ? -8.953 32.438 12.922 1 96.69 176 MET A CA 1
ATOM 1430 C C . MET A 1 176 ? -8.25 33.656 12.344 1 96.69 176 MET A C 1
ATOM 1432 O O . MET A 1 176 ? -8.188 34.719 12.992 1 96.69 176 MET A O 1
ATOM 1436 N N . VAL A 1 177 ? -7.637 33.438 11.195 1 93.75 177 VAL A N 1
ATOM 1437 C CA . VAL A 1 177 ? -6.949 34.562 10.539 1 93.75 177 VAL A CA 1
ATOM 1438 C C . VAL A 1 177 ? -7.977 35.5 9.914 1 93.75 177 VAL A C 1
ATOM 1440 O O . VAL A 1 177 ? -8.898 35.031 9.234 1 93.75 177 VAL A O 1
ATOM 1443 N N . GLU A 1 178 ? -8.008 36.688 10.289 1 80.56 178 GLU A N 1
ATOM 1444 C CA . GLU A 1 178 ? -8.93 37.719 9.766 1 80.56 178 GLU A CA 1
ATOM 1445 C C . GLU A 1 178 ? -8.555 38.125 8.344 1 80.56 178 GLU A C 1
ATOM 1447 O O . GLU A 1 178 ? -7.395 38.406 8.055 1 80.56 178 GLU A O 1
ATOM 1452 N N . GLU A 1 179 ? -9.312 37.562 7.418 1 64.62 179 GLU A N 1
ATOM 1453 C CA . GLU A 1 179 ? -9.039 37.969 6.043 1 64.62 179 GLU A CA 1
ATOM 1454 C C . GLU A 1 179 ? -9.297 39.469 5.859 1 64.62 179 GLU A C 1
ATOM 1456 O O . GLU A 1 179 ? -10.117 40.062 6.574 1 64.62 179 GLU A O 1
ATOM 1461 N N . MET B 1 1 ? 13.57 -33.5 -4.363 1 75.69 1 MET B N 1
ATOM 1462 C CA . MET B 1 1 ? 12.523 -33.969 -5.254 1 75.69 1 MET B CA 1
ATOM 1463 C C . MET B 1 1 ? 11.898 -32.844 -6.043 1 75.69 1 MET B C 1
ATOM 1465 O O . MET B 1 1 ? 11.711 -31.734 -5.516 1 75.69 1 MET B O 1
ATOM 1469 N N . SER B 1 2 ? 11.695 -33.094 -7.324 1 85.94 2 SER B N 1
ATOM 1470 C CA . SER B 1 2 ? 11.172 -32.062 -8.211 1 85.94 2 SER B CA 1
ATOM 1471 C C . SER B 1 2 ? 9.648 -32.031 -8.18 1 85.94 2 SER B C 1
ATOM 1473 O O . SER B 1 2 ? 8.992 -33.062 -8.125 1 85.94 2 SER B O 1
ATOM 1475 N N . ILE B 1 3 ? 9.086 -30.859 -7.93 1 92.19 3 ILE B N 1
ATOM 1476 C CA . ILE B 1 3 ? 7.66 -30.562 -7.992 1 92.19 3 ILE B CA 1
ATOM 1477 C C . ILE B 1 3 ? 7.332 -29.875 -9.312 1 92.19 3 ILE B C 1
ATOM 147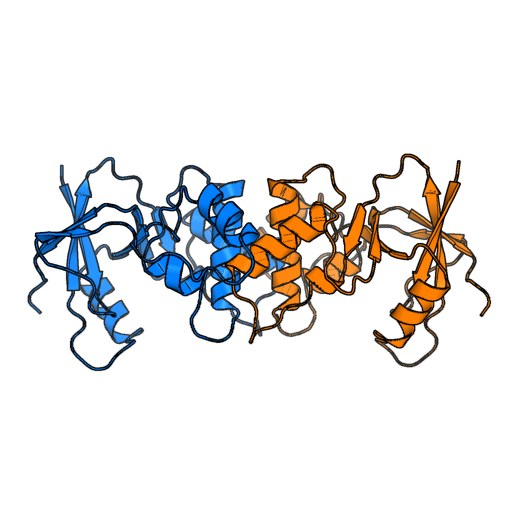9 O O . ILE B 1 3 ? 8.086 -29.016 -9.766 1 92.19 3 ILE B O 1
ATOM 1483 N N . VAL B 1 4 ? 6.203 -30.375 -9.914 1 97.44 4 VAL B N 1
ATOM 1484 C CA . VAL B 1 4 ? 5.801 -29.797 -11.188 1 97.44 4 VAL B CA 1
ATOM 1485 C C . VAL B 1 4 ? 4.562 -28.938 -10.992 1 97.44 4 VAL B C 1
ATOM 1487 O O . VAL B 1 4 ? 3.574 -29.375 -10.398 1 97.44 4 VAL B O 1
ATOM 1490 N N . LEU B 1 5 ? 4.648 -27.688 -11.383 1 98.25 5 LEU B N 1
ATOM 1491 C CA . LEU B 1 5 ? 3.52 -26.766 -11.516 1 98.25 5 LEU B CA 1
ATOM 1492 C C . LEU B 1 5 ? 3.199 -26.5 -12.984 1 98.25 5 LEU B C 1
ATOM 1494 O O . LEU B 1 5 ? 3.865 -27.031 -13.875 1 98.25 5 LEU B O 1
ATOM 1498 N N . TYR B 1 6 ? 2.131 -25.688 -13.258 1 98.25 6 TYR B N 1
ATOM 1499 C CA . TYR B 1 6 ? 1.7 -25.438 -14.625 1 98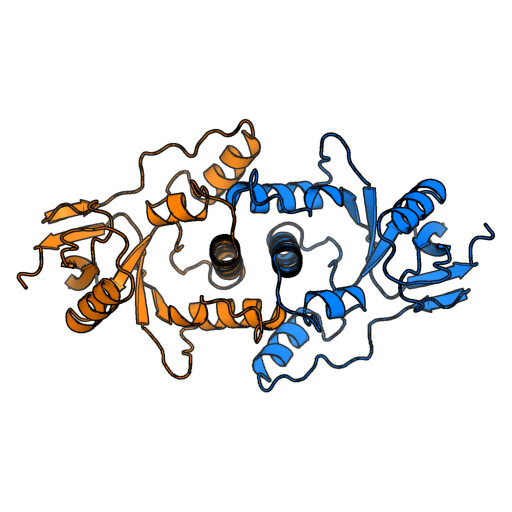.25 6 TYR B CA 1
ATOM 1500 C C . TYR B 1 6 ? 1.421 -23.969 -14.852 1 98.25 6 TYR B C 1
ATOM 1502 O O . TYR B 1 6 ? 0.844 -23.297 -13.984 1 98.25 6 TYR B O 1
ATOM 1510 N N . SER B 1 7 ? 1.856 -23.453 -15.953 1 97.56 7 SER B N 1
ATOM 1511 C CA . SER B 1 7 ? 1.663 -22.031 -16.266 1 97.56 7 SER B CA 1
ATOM 1512 C C . SER B 1 7 ? 1.221 -21.859 -17.719 1 97.56 7 SER B C 1
ATOM 1514 O O . SER B 1 7 ? 1.718 -22.547 -18.609 1 97.56 7 SER B O 1
ATOM 1516 N N . ALA B 1 8 ? 0.256 -21.016 -17.953 1 95.75 8 ALA B N 1
ATOM 1517 C CA . ALA B 1 8 ? -0.182 -20.656 -19.297 1 95.75 8 ALA B CA 1
ATOM 1518 C C . ALA B 1 8 ? 0.687 -19.547 -19.875 1 95.75 8 ALA B C 1
ATOM 1520 O O . ALA B 1 8 ? 0.834 -18.484 -19.281 1 95.75 8 ALA B O 1
ATOM 1521 N N . ASP B 1 9 ? 1.257 -19.766 -20.969 1 94.25 9 ASP B N 1
ATOM 1522 C CA . ASP B 1 9 ? 2.027 -18.766 -21.688 1 94.25 9 ASP B CA 1
ATOM 1523 C C . ASP B 1 9 ? 1.113 -17.844 -22.5 1 94.25 9 ASP B C 1
ATOM 1525 O O . ASP B 1 9 ? 0.948 -18.047 -23.719 1 94.25 9 ASP B O 1
ATOM 1529 N N . ARG B 1 10 ? 0.696 -16.797 -21.891 1 89.06 10 ARG B N 1
ATOM 1530 C CA . ARG B 1 10 ? -0.299 -15.922 -22.516 1 89.06 10 ARG B CA 1
ATOM 1531 C C . ARG B 1 10 ? 0.362 -14.914 -23.453 1 89.06 10 ARG B C 1
ATOM 1533 O O . ARG B 1 10 ? -0.311 -14.281 -24.266 1 89.06 10 ARG B O 1
ATOM 1540 N N . ARG B 1 11 ? 1.665 -14.758 -23.438 1 86.19 11 ARG B N 1
ATOM 1541 C CA . ARG B 1 11 ? 2.334 -13.703 -24.188 1 86.19 11 ARG B CA 1
ATOM 1542 C C . ARG B 1 11 ? 3.375 -14.281 -25.141 1 86.19 11 ARG B C 1
ATOM 1544 O O . ARG B 1 11 ? 4.047 -13.539 -25.859 1 86.19 11 ARG B O 1
ATOM 1551 N N . GLY B 1 12 ? 3.496 -15.578 -25.141 1 86 12 GLY B N 1
ATOM 1552 C CA . GLY B 1 12 ? 4.414 -16.234 -26.062 1 86 12 GLY B CA 1
ATOM 1553 C C . GLY B 1 12 ? 5.871 -16.031 -25.703 1 86 12 GLY B C 1
ATOM 1554 O O . GLY B 1 12 ? 6.688 -15.664 -26.547 1 86 12 GLY B O 1
ATOM 1555 N N . ARG B 1 13 ? 6.23 -16.219 -24.391 1 86.38 13 ARG B N 1
ATOM 1556 C CA . ARG B 1 13 ? 7.578 -15.914 -23.922 1 86.38 13 ARG B CA 1
ATOM 1557 C C . ARG B 1 13 ? 8.273 -17.172 -23.406 1 86.38 13 ARG B C 1
ATOM 1559 O O . ARG B 1 13 ? 9.438 -17.125 -23.016 1 86.38 13 ARG B O 1
ATOM 1566 N N . TYR B 1 14 ? 7.492 -18.25 -23.391 1 93.38 14 TYR B N 1
ATOM 1567 C CA . TYR B 1 14 ? 8.062 -19.453 -22.812 1 93.38 14 TYR B CA 1
ATOM 1568 C C . TYR B 1 14 ? 8.727 -20.312 -23.891 1 93.38 14 TYR B C 1
ATOM 1570 O O . TYR B 1 14 ? 8.266 -20.359 -25.031 1 93.38 14 TYR B O 1
ATOM 1578 N N . ASN B 1 15 ? 9.867 -20.828 -23.5 1 94.5 15 ASN B N 1
ATOM 1579 C CA . ASN B 1 15 ? 10.523 -21.875 -24.297 1 94.5 15 ASN B CA 1
ATOM 1580 C C . ASN B 1 15 ? 10.602 -23.188 -23.531 1 94.5 15 ASN B C 1
ATOM 1582 O O . ASN B 1 15 ? 11.109 -23.234 -22.406 1 94.5 15 ASN B O 1
ATOM 1586 N N . ALA B 1 16 ? 10.07 -24.25 -24.156 1 95.94 16 ALA B N 1
ATOM 1587 C CA . ALA B 1 16 ? 10.078 -25.562 -23.531 1 95.94 16 ALA B CA 1
ATOM 1588 C C . ALA B 1 16 ? 11.508 -26 -23.203 1 95.94 16 ALA B C 1
ATOM 1590 O O . ALA B 1 16 ? 12.43 -25.781 -24 1 95.94 16 ALA B O 1
ATOM 1591 N N . ASN B 1 17 ? 11.602 -26.625 -22.078 1 97 17 ASN B N 1
ATOM 1592 C CA . ASN B 1 17 ? 12.859 -27.203 -21.609 1 97 17 ASN B CA 1
ATOM 1593 C C . ASN B 1 17 ? 13.992 -26.188 -21.609 1 97 17 ASN B C 1
ATOM 1595 O O . ASN B 1 17 ? 15.094 -26.469 -22.078 1 97 17 ASN B O 1
ATOM 1599 N N . ALA B 1 18 ? 13.648 -25.016 -21.188 1 96.81 18 ALA B N 1
ATOM 1600 C CA . ALA B 1 18 ? 14.617 -23.922 -21.141 1 96.81 18 ALA B CA 1
ATOM 1601 C C . ALA B 1 18 ? 14.531 -23.188 -19.812 1 96.81 18 ALA B C 1
ATOM 1603 O O . ALA B 1 18 ? 13.516 -23.25 -19.109 1 96.81 18 ALA B O 1
ATOM 1604 N N . LEU B 1 19 ? 15.672 -22.609 -19.516 1 96.94 19 LEU B N 1
ATOM 1605 C CA . LEU B 1 19 ? 15.711 -21.734 -18.344 1 96.94 19 LEU B CA 1
ATOM 1606 C C . LEU B 1 19 ? 15.031 -20.391 -18.641 1 96.94 19 LEU B C 1
ATOM 1608 O O . LEU B 1 19 ? 15.242 -19.812 -19.703 1 96.94 19 LEU B O 1
ATOM 1612 N N . MET B 1 20 ? 14.109 -20.062 -17.812 1 96.38 20 MET B N 1
ATOM 1613 C CA . MET B 1 20 ? 13.539 -18.719 -17.859 1 96.38 20 MET B CA 1
ATOM 1614 C C . MET B 1 20 ? 14.188 -17.797 -16.828 1 96.38 20 MET B C 1
ATOM 1616 O O . MET B 1 20 ? 14.234 -18.141 -15.641 1 96.38 20 MET B O 1
ATOM 1620 N N . ASP B 1 21 ? 14.688 -16.625 -17.344 1 96 21 ASP B N 1
ATOM 1621 C CA . ASP B 1 21 ? 15.391 -15.672 -16.5 1 96 21 ASP B CA 1
ATOM 1622 C C . ASP B 1 21 ? 14.664 -14.328 -16.453 1 96 21 ASP B C 1
ATOM 1624 O O . ASP B 1 21 ? 13.555 -14.203 -16.969 1 96 21 ASP B O 1
ATOM 1628 N N . PHE B 1 22 ? 15.297 -13.438 -15.742 1 94.62 22 PHE B N 1
ATOM 1629 C CA . PHE B 1 22 ? 14.773 -12.078 -15.633 1 94.62 22 PHE B CA 1
ATOM 1630 C C . PHE B 1 22 ? 14.789 -11.375 -16.984 1 94.62 22 PHE B C 1
ATOM 1632 O O . PHE B 1 22 ? 15.508 -11.789 -17.891 1 94.62 22 PHE B O 1
ATOM 1639 N N . SER B 1 23 ? 13.867 -10.43 -17.078 1 89.19 23 SER B N 1
ATOM 1640 C CA . SER B 1 23 ? 13.805 -9.656 -18.312 1 89.19 23 SER B CA 1
ATOM 1641 C C . SER B 1 23 ? 15.117 -8.93 -18.578 1 89.19 23 SER B C 1
ATOM 1643 O O . SER B 1 23 ? 15.742 -8.414 -17.656 1 89.19 23 SER B O 1
ATOM 1645 N N . SER B 1 24 ? 15.492 -8.898 -19.75 1 78.5 24 SER B N 1
ATOM 1646 C CA . SER B 1 24 ? 16.703 -8.188 -20.156 1 78.5 24 SER B CA 1
ATOM 1647 C C . SER B 1 24 ? 16.406 -6.711 -20.422 1 78.5 24 SER B C 1
ATOM 1649 O O . SER B 1 24 ? 17.328 -5.906 -20.547 1 78.5 24 SER B O 1
ATOM 1651 N N . MET B 1 25 ? 15.141 -6.426 -20.547 1 67.56 25 MET B N 1
ATOM 1652 C CA . MET B 1 25 ? 14.758 -5.059 -20.891 1 67.56 25 MET B CA 1
ATOM 1653 C C . MET B 1 25 ? 15.109 -4.098 -19.766 1 67.56 25 MET B C 1
ATOM 1655 O O . MET B 1 25 ? 14.898 -4.406 -18.578 1 67.56 25 MET B O 1
ATOM 1659 N N . GLN B 1 26 ? 15.883 -3.154 -20.281 1 62.19 26 GLN B N 1
ATOM 1660 C CA . GLN B 1 26 ? 16.172 -2.074 -19.344 1 62.19 26 GLN B CA 1
ATOM 1661 C C . GLN B 1 26 ? 14.969 -1.165 -19.141 1 62.19 26 GLN B C 1
ATOM 1663 O O . GLN B 1 26 ? 14.312 -0.776 -20.109 1 62.19 26 GLN B O 1
ATOM 1668 N N . PRO B 1 27 ? 14.445 -1.214 -18 1 60.06 27 PRO B N 1
ATOM 1669 C CA . PRO B 1 27 ? 13.352 -0.262 -17.781 1 60.06 27 PRO B CA 1
ATOM 1670 C C . PRO B 1 27 ? 13.562 1.058 -18.531 1 60.06 27 PRO B C 1
ATOM 1672 O O . PRO B 1 27 ? 14.703 1.465 -18.766 1 60.06 27 PRO B O 1
ATOM 1675 N N . PRO B 1 28 ? 12.5 1.449 -19.406 1 52.62 28 PRO B N 1
ATOM 1676 C CA . PRO B 1 28 ? 12.68 2.742 -20.062 1 52.62 28 PRO B CA 1
ATOM 1677 C C . PRO B 1 28 ? 13.266 3.803 -19.141 1 52.62 28 PRO B C 1
ATOM 1679 O O . PRO B 1 28 ? 12.945 3.834 -17.938 1 52.62 28 PRO B O 1
ATOM 1682 N N . VAL B 1 29 ? 14.469 4.086 -19.406 1 46.34 29 VAL B N 1
ATOM 1683 C CA . VAL B 1 29 ? 15.109 5.195 -18.719 1 46.34 29 VAL B CA 1
ATOM 1684 C C . VAL B 1 29 ? 14.18 6.41 -18.719 1 46.34 29 VAL B C 1
ATOM 1686 O O . VAL B 1 29 ? 13.938 7.012 -19.766 1 46.34 29 VAL B O 1
ATOM 1689 N N . THR B 1 30 ? 12.945 6.273 -18.531 1 46.09 30 THR B N 1
ATOM 1690 C CA . THR B 1 30 ? 12.477 7.652 -18.469 1 46.09 30 THR B CA 1
ATOM 1691 C C . THR B 1 30 ? 13.531 8.555 -17.844 1 46.09 30 THR B C 1
ATOM 1693 O O . THR B 1 30 ? 14.453 8.078 -17.172 1 46.09 30 THR B O 1
ATOM 1696 N N . ASP B 1 31 ? 13.609 9.812 -18.203 1 41.44 31 ASP B N 1
ATOM 1697 C CA . ASP B 1 31 ? 14.617 10.742 -17.672 1 41.44 31 ASP B CA 1
ATOM 1698 C C . ASP B 1 31 ? 15.086 10.312 -16.281 1 41.44 31 ASP B C 1
ATOM 1700 O O . ASP B 1 31 ? 15.969 10.945 -15.703 1 41.44 31 ASP B O 1
ATOM 1704 N N . THR B 1 32 ? 14.148 9.742 -15.312 1 46.81 32 THR B N 1
ATOM 1705 C CA . THR B 1 32 ? 14.461 9.844 -13.891 1 46.81 32 THR B CA 1
ATOM 1706 C C . THR B 1 32 ? 15.43 8.742 -13.469 1 46.81 32 THR B C 1
ATOM 1708 O O . THR B 1 32 ? 15.055 7.57 -13.406 1 46.81 32 THR B O 1
ATOM 1711 N N . TYR B 1 33 ? 16.641 8.766 -13.883 1 47.53 33 TYR B N 1
ATOM 1712 C CA . TYR B 1 33 ? 17.766 8.109 -13.203 1 47.53 33 TYR B CA 1
ATOM 1713 C C . TYR B 1 33 ? 17.359 7.684 -11.789 1 47.53 33 TYR B C 1
ATOM 1715 O O . TYR B 1 33 ? 17.734 6.602 -11.336 1 47.53 33 TYR B O 1
ATOM 1723 N N . ALA B 1 34 ? 16.578 8.609 -11.195 1 51.5 34 ALA B N 1
ATOM 1724 C CA . ALA B 1 34 ? 16.219 8.359 -9.805 1 51.5 34 ALA B CA 1
ATOM 1725 C C . ALA B 1 34 ? 15.352 7.105 -9.688 1 51.5 34 ALA B C 1
ATOM 1727 O O . ALA B 1 34 ? 15.586 6.266 -8.812 1 51.5 34 ALA B O 1
ATOM 1728 N N . ILE B 1 35 ? 14.539 6.898 -10.805 1 57.75 35 ILE B N 1
ATOM 1729 C CA . ILE B 1 35 ? 13.672 5.727 -10.758 1 57.75 35 ILE B CA 1
A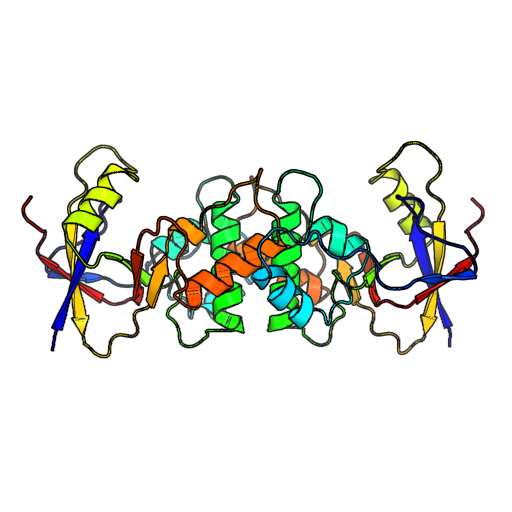TOM 1730 C C . ILE B 1 35 ? 14.508 4.461 -10.945 1 57.75 35 ILE B C 1
ATOM 1732 O O . ILE B 1 35 ? 14.375 3.506 -10.172 1 57.75 35 ILE B O 1
ATOM 1736 N N . ASP B 1 36 ? 15.375 4.727 -11.852 1 61.56 36 ASP B N 1
ATOM 1737 C CA . ASP B 1 36 ? 16.188 3.561 -12.164 1 61.56 36 ASP B CA 1
ATOM 1738 C C . ASP B 1 36 ? 17.031 3.146 -10.961 1 61.56 36 ASP B C 1
ATOM 1740 O O . ASP B 1 36 ? 17.156 1.959 -10.648 1 61.56 36 ASP B O 1
ATOM 1744 N N . SER B 1 37 ? 17.422 4.234 -10.352 1 65.19 37 SER B N 1
ATOM 1745 C CA . SER B 1 37 ? 18.312 3.912 -9.227 1 65.19 37 SER B CA 1
ATOM 1746 C C . SER B 1 37 ? 17.531 3.287 -8.078 1 65.19 37 SER B C 1
ATOM 1748 O O . SER B 1 37 ? 17.969 2.291 -7.496 1 65.19 37 SER B O 1
ATOM 1750 N N . PHE B 1 38 ? 16.344 3.727 -7.891 1 74 38 PHE B N 1
ATOM 1751 C CA . PHE B 1 38 ? 15.617 3.229 -6.73 1 74 38 PHE B CA 1
ATOM 1752 C C . PHE B 1 38 ? 15.031 1.85 -7.008 1 74 38 PHE B C 1
ATOM 1754 O O . PHE B 1 38 ? 15.195 0.926 -6.207 1 74 38 PHE B O 1
ATOM 1761 N N . ILE B 1 39 ? 14.523 1.767 -8.156 1 76.06 39 ILE B N 1
ATOM 1762 C CA . ILE B 1 39 ? 13.914 0.492 -8.523 1 76.06 39 ILE B CA 1
ATOM 1763 C C . ILE B 1 39 ? 15.008 -0.531 -8.828 1 76.06 39 ILE B C 1
ATOM 1765 O O . ILE B 1 39 ? 14.891 -1.699 -8.445 1 76.06 39 ILE B O 1
ATOM 1769 N N . GLY B 1 40 ? 15.977 0.042 -9.578 1 77.12 40 GLY B N 1
ATOM 1770 C CA . GLY B 1 40 ? 17.109 -0.836 -9.828 1 77.12 40 GLY B CA 1
ATOM 1771 C C . GLY B 1 40 ? 17.734 -1.373 -8.555 1 77.12 40 GLY B C 1
ATOM 1772 O O . GLY B 1 40 ? 17.938 -2.582 -8.414 1 77.12 40 GLY B O 1
ATOM 1773 N N . ALA B 1 41 ? 17.969 -0.471 -7.652 1 76 41 ALA B N 1
ATOM 1774 C CA . ALA B 1 41 ? 18.562 -0.857 -6.371 1 76 41 ALA B CA 1
ATOM 1775 C C . ALA B 1 41 ? 17.609 -1.762 -5.586 1 76 41 ALA B C 1
ATOM 1777 O O . ALA B 1 41 ? 18.047 -2.729 -4.957 1 76 41 ALA B O 1
ATOM 1778 N N . LYS B 1 42 ? 16.391 -1.506 -5.727 1 80.44 42 LYS B N 1
ATOM 1779 C CA . LYS B 1 42 ? 15.383 -2.225 -4.945 1 80.44 42 LYS B CA 1
ATOM 1780 C C . LYS B 1 42 ? 15.281 -3.68 -5.391 1 80.44 42 LYS B C 1
ATOM 1782 O O . LYS B 1 42 ? 15.078 -4.574 -4.566 1 80.44 42 LYS B O 1
ATOM 1787 N N . PHE B 1 43 ? 15.453 -3.881 -6.68 1 86.25 43 PHE B N 1
ATOM 1788 C CA . PHE B 1 43 ? 15.227 -5.227 -7.199 1 86.25 43 PHE B CA 1
ATOM 1789 C C . PHE B 1 43 ? 16.516 -5.812 -7.754 1 86.25 43 PHE B C 1
ATOM 1791 O O . PHE B 1 43 ? 16.484 -6.789 -8.508 1 86.25 43 PHE B O 1
ATOM 1798 N N . ASN B 1 44 ? 17.625 -5.176 -7.438 1 85.25 44 ASN B N 1
ATOM 1799 C CA . ASN B 1 44 ? 18.938 -5.602 -7.895 1 85.25 44 ASN B CA 1
ATOM 1800 C C . ASN B 1 44 ? 18.969 -5.797 -9.406 1 85.25 44 ASN B C 1
ATOM 1802 O O . ASN B 1 44 ? 19.547 -6.773 -9.898 1 85.25 44 ASN B O 1
ATOM 1806 N N . PHE B 1 45 ? 18.141 -4.98 -10.039 1 80.38 45 PHE B N 1
ATOM 1807 C CA . PHE B 1 45 ? 18.078 -4.926 -11.492 1 80.38 45 PHE B CA 1
ATOM 1808 C C . PHE B 1 45 ? 17.547 -6.238 -12.062 1 80.38 45 PHE B C 1
ATOM 1810 O O . PHE B 1 45 ? 17.812 -6.582 -13.211 1 80.38 45 PHE B O 1
ATOM 1817 N N . LYS B 1 46 ? 16.953 -7.074 -11.234 1 91 46 LYS B N 1
ATOM 1818 C CA . LYS B 1 46 ? 16.312 -8.312 -11.641 1 91 46 LYS B CA 1
ATOM 1819 C C . LYS B 1 46 ? 14.789 -8.18 -11.586 1 91 46 LYS B C 1
ATOM 1821 O O . LYS B 1 46 ? 14.195 -8.203 -10.508 1 91 46 LYS B O 1
ATOM 1826 N N . ILE B 1 47 ? 14.234 -8.055 -12.789 1 93 47 ILE B N 1
ATOM 1827 C CA . ILE B 1 47 ? 12.789 -7.883 -12.906 1 93 47 ILE B CA 1
ATOM 1828 C C . ILE B 1 47 ? 12.234 -8.875 -13.922 1 93 47 ILE B C 1
ATOM 1830 O O . ILE B 1 47 ? 12.836 -9.109 -14.969 1 93 47 ILE B O 1
ATOM 1834 N N . SER B 1 48 ? 11.164 -9.492 -13.594 1 95.06 48 SER B N 1
ATOM 1835 C CA . SER B 1 48 ? 10.5 -10.414 -14.516 1 95.06 48 SER B CA 1
ATOM 1836 C C . SER B 1 48 ? 9.727 -9.656 -15.586 1 95.06 48 SER B C 1
ATOM 1838 O O . SER B 1 48 ? 9.609 -8.43 -15.531 1 95.06 48 SER B O 1
ATOM 1840 N N . GLU B 1 49 ? 9.219 -10.445 -16.562 1 92.38 49 GLU B N 1
ATOM 1841 C CA . GLU B 1 49 ? 8.328 -9.836 -17.562 1 92.38 49 GLU B CA 1
ATOM 1842 C C . GLU B 1 49 ? 7.078 -9.273 -16.891 1 92.38 49 GLU B C 1
ATOM 1844 O O . GLU B 1 49 ? 6.582 -8.219 -17.297 1 92.38 49 GLU B O 1
ATOM 1849 N N . HIS B 1 50 ? 6.559 -9.992 -15.938 1 94.31 50 HIS B N 1
ATOM 1850 C CA . HIS B 1 50 ? 5.426 -9.484 -15.172 1 94.31 50 HIS B CA 1
ATOM 1851 C C . HIS B 1 50 ? 5.777 -8.172 -14.477 1 94.31 50 HIS B C 1
ATOM 1853 O O . HIS B 1 50 ? 4.992 -7.223 -14.5 1 94.31 50 HIS B O 1
ATOM 1859 N N . GLY B 1 51 ? 6.941 -8.164 -13.789 1 94.19 51 GLY B N 1
ATOM 1860 C CA . GLY B 1 51 ? 7.402 -6.953 -13.133 1 94.19 51 GLY B CA 1
ATOM 1861 C C . GLY B 1 51 ? 7.496 -5.762 -14.07 1 94.19 51 GLY B C 1
ATOM 1862 O O . GLY B 1 51 ? 7.086 -4.656 -13.719 1 94.19 51 GLY B O 1
ATOM 1863 N N . LEU B 1 52 ? 8.031 -6.008 -15.273 1 91.81 52 LEU B N 1
ATOM 1864 C CA . LEU B 1 52 ? 8.133 -4.945 -16.266 1 91.81 52 LEU B CA 1
ATOM 1865 C C . LEU B 1 52 ? 6.746 -4.426 -16.641 1 91.81 52 LEU B C 1
ATOM 1867 O O . LEU B 1 52 ? 6.551 -3.217 -16.797 1 91.81 52 LEU B O 1
ATOM 1871 N N . ARG B 1 53 ? 5.809 -5.328 -16.797 1 92.12 53 ARG B N 1
ATOM 1872 C CA . ARG B 1 53 ? 4.457 -4.992 -17.219 1 92.12 53 ARG B CA 1
ATOM 1873 C C . ARG B 1 53 ? 3.768 -4.082 -16.219 1 92.12 53 ARG B C 1
ATOM 1875 O O . ARG B 1 53 ? 2.996 -3.195 -16.594 1 92.12 53 ARG B O 1
ATOM 1882 N N . TYR B 1 54 ? 4.059 -4.273 -14.969 1 95 54 TYR B N 1
ATOM 1883 C CA . TYR B 1 54 ? 3.27 -3.572 -13.961 1 95 54 TYR B CA 1
ATOM 1884 C C . TYR B 1 54 ? 4.051 -2.404 -13.367 1 95 54 TYR B C 1
ATOM 1886 O O . TYR B 1 54 ? 3.457 -1.441 -12.875 1 95 54 TYR B O 1
ATOM 1894 N N . LEU B 1 55 ? 5.359 -2.473 -13.43 1 92.88 55 LEU B N 1
ATOM 1895 C CA . LEU B 1 55 ? 6.16 -1.351 -12.953 1 92.88 55 LEU B CA 1
ATOM 1896 C C . LEU B 1 55 ? 6.281 -0.273 -14.023 1 92.88 55 LEU B C 1
ATOM 1898 O O . LEU B 1 55 ? 6.336 0.918 -13.711 1 92.88 55 LEU B O 1
ATOM 1902 N N . PHE B 1 56 ? 6.336 -0.737 -15.281 1 90.25 56 PHE B N 1
ATOM 1903 C CA . PHE B 1 56 ? 6.52 0.15 -16.422 1 90.25 56 PHE B CA 1
ATOM 19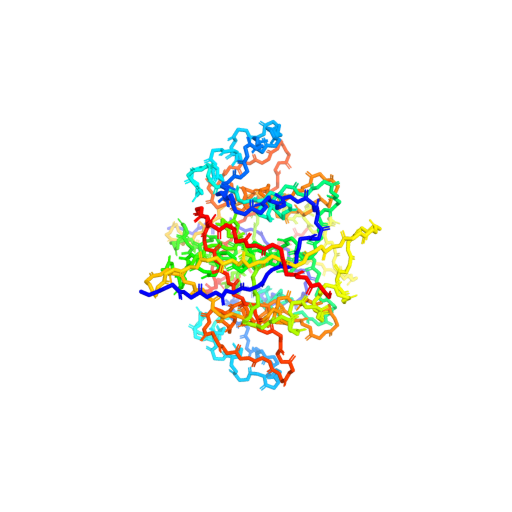04 C C . PHE B 1 56 ? 5.488 -0.145 -17.5 1 90.25 56 PHE B C 1
ATOM 1906 O O . PHE B 1 56 ? 5.852 -0.484 -18.641 1 90.25 56 PHE B O 1
ATOM 1913 N N . PRO B 1 57 ? 4.285 0.093 -17.125 1 89.12 57 PRO B N 1
ATOM 1914 C CA . PRO B 1 57 ? 3.252 -0.224 -18.109 1 89.12 57 PRO B CA 1
ATOM 1915 C C . PRO B 1 57 ? 3.375 0.615 -19.391 1 89.12 57 PRO B C 1
ATOM 1917 O O . PRO B 1 57 ? 3.764 1.784 -19.328 1 89.12 57 PRO B O 1
ATOM 1920 N N . ARG B 1 58 ? 3.082 -0.022 -20.531 1 85.38 58 ARG B N 1
ATOM 1921 C CA . ARG B 1 58 ? 3.051 0.647 -21.828 1 85.38 58 ARG B CA 1
ATOM 1922 C C . ARG B 1 58 ? 1.666 1.222 -22.125 1 85.38 58 ARG B C 1
ATOM 1924 O O . ARG B 1 58 ? 1.285 1.389 -23.281 1 85.38 58 ARG B O 1
ATOM 1931 N N . ARG B 1 59 ? 0.896 1.381 -21.125 1 91.81 59 ARG B N 1
ATOM 1932 C CA . ARG B 1 59 ? -0.443 1.958 -21.109 1 91.81 59 ARG B CA 1
ATOM 1933 C C . ARG B 1 59 ? -0.6 2.963 -19.984 1 91.81 59 ARG B C 1
ATOM 1935 O O . ARG B 1 59 ? 0.348 3.219 -19.234 1 91.81 59 ARG B O 1
ATOM 1942 N N . GLU B 1 60 ? -1.748 3.488 -19.953 1 95.62 60 GLU B N 1
ATOM 1943 C CA . GLU B 1 60 ? -2.008 4.418 -18.859 1 95.62 60 GLU B CA 1
ATOM 1944 C C . GLU B 1 60 ? -1.999 3.705 -17.516 1 95.62 60 GLU B C 1
ATOM 1946 O O . GLU B 1 60 ? -2.48 2.574 -17.406 1 95.62 60 GLU B O 1
ATOM 1951 N N . LEU B 1 61 ? -1.414 4.34 -16.562 1 96.81 61 LEU B N 1
ATOM 1952 C CA . LEU B 1 61 ? -1.422 3.855 -15.18 1 96.81 61 LEU B CA 1
ATOM 1953 C C . LEU B 1 61 ? -2.848 3.605 -14.703 1 96.81 61 LEU B C 1
ATOM 1955 O O . LEU B 1 61 ? -3.736 4.43 -14.922 1 96.81 61 LEU B O 1
ATOM 1959 N N . ASN B 1 62 ? -3.076 2.479 -14.094 1 96.69 62 ASN B N 1
ATOM 1960 C CA . ASN B 1 62 ? -4.414 2.193 -13.586 1 96.69 62 ASN B CA 1
ATOM 1961 C C . ASN B 1 62 ? -4.363 1.552 -12.203 1 96.69 62 ASN B C 1
ATOM 1963 O O . ASN B 1 62 ? -3.291 1.438 -11.602 1 96.69 62 ASN B O 1
ATOM 1967 N N . GLY B 1 63 ? -5.488 1.211 -11.648 1 97.5 63 GLY B N 1
ATOM 1968 C CA . GLY B 1 63 ? -5.598 0.679 -10.297 1 97.5 63 GLY B CA 1
ATOM 1969 C C . GLY B 1 63 ? -4.848 -0.626 -10.109 1 97.5 63 GLY B C 1
ATOM 1970 O O . GLY B 1 63 ? -4.34 -0.903 -9.016 1 97.5 63 GLY B O 1
ATOM 1971 N N . ASP B 1 64 ? -4.762 -1.428 -11.141 1 97.12 64 ASP B N 1
ATOM 1972 C CA . ASP B 1 64 ? -4.07 -2.709 -11.039 1 97.12 64 ASP B CA 1
ATOM 1973 C C . ASP B 1 64 ? -2.572 -2.506 -10.82 1 97.12 64 ASP B C 1
ATOM 1975 O O . ASP B 1 64 ? -1.935 -3.279 -10.102 1 97.12 64 ASP B O 1
ATOM 1979 N N . ASP B 1 65 ? -2.023 -1.525 -11.508 1 97.94 65 ASP B N 1
ATOM 1980 C CA . ASP B 1 65 ? -0.614 -1.2 -11.312 1 97.94 65 ASP B CA 1
ATOM 1981 C C . ASP B 1 65 ? -0.344 -0.767 -9.875 1 97.94 65 ASP B C 1
ATOM 1983 O O . ASP B 1 65 ? 0.657 -1.169 -9.273 1 97.94 65 ASP B O 1
ATOM 1987 N N . LEU B 1 66 ? -1.258 0.039 -9.398 1 98.69 66 LEU B N 1
ATOM 1988 C CA . LEU B 1 66 ? -1.116 0.532 -8.031 1 98.69 66 LEU B CA 1
ATOM 1989 C C . LEU B 1 66 ? -1.307 -0.596 -7.023 1 98.69 66 LEU B C 1
ATOM 1991 O O . LEU B 1 66 ? -0.612 -0.649 -6.004 1 98.69 66 LEU B O 1
ATOM 1995 N N . MET B 1 67 ? -2.232 -1.442 -7.285 1 98.75 67 MET B N 1
ATOM 1996 C CA . MET B 1 67 ? -2.439 -2.596 -6.414 1 98.75 67 MET B CA 1
ATOM 1997 C C . MET B 1 67 ? -1.195 -3.477 -6.371 1 98.75 67 MET B C 1
ATOM 1999 O O . MET B 1 67 ? -0.796 -3.943 -5.305 1 98.75 67 MET B O 1
ATOM 2003 N N . GLU B 1 68 ? -0.564 -3.736 -7.547 1 98.44 68 GLU B N 1
ATOM 2004 C CA . GLU B 1 68 ? 0.67 -4.512 -7.613 1 98.44 68 GLU B CA 1
ATOM 2005 C C . GLU B 1 68 ? 1.762 -3.887 -6.746 1 98.44 68 GLU B C 1
ATOM 2007 O O . GLU B 1 68 ? 2.498 -4.598 -6.059 1 98.44 68 GLU B O 1
ATOM 2012 N N . LEU B 1 69 ? 1.842 -2.594 -6.809 1 98.06 69 LEU B N 1
ATOM 2013 C CA . LEU B 1 69 ? 2.834 -1.879 -6.016 1 98.06 69 LEU B CA 1
ATOM 2014 C C . LEU B 1 69 ? 2.523 -1.994 -4.523 1 98.06 69 LEU B C 1
ATOM 2016 O O . LEU B 1 69 ? 3.426 -2.219 -3.715 1 98.06 69 LEU B O 1
ATOM 2020 N N . ILE B 1 70 ? 1.274 -1.853 -4.156 1 98.69 70 ILE B N 1
ATOM 2021 C CA . ILE B 1 70 ? 0.853 -1.941 -2.762 1 98.69 70 ILE B CA 1
ATOM 2022 C C . ILE B 1 70 ? 1.158 -3.336 -2.217 1 98.69 70 ILE B C 1
ATOM 2024 O O . ILE B 1 70 ? 1.705 -3.475 -1.121 1 98.69 70 ILE B O 1
ATOM 2028 N N . VAL B 1 71 ? 0.837 -4.324 -2.98 1 98.69 71 VAL B N 1
ATOM 2029 C CA . VAL B 1 71 ? 1.095 -5.703 -2.578 1 98.69 71 VAL B CA 1
ATOM 2030 C C . VAL B 1 71 ? 2.594 -5.914 -2.381 1 98.69 71 VAL B C 1
ATOM 2032 O O . VAL B 1 71 ? 3.014 -6.574 -1.428 1 98.69 71 VAL B O 1
ATOM 2035 N N . GLU B 1 72 ? 3.432 -5.371 -3.242 1 98.38 72 GLU B N 1
ATOM 2036 C CA . GLU B 1 72 ? 4.883 -5.465 -3.105 1 98.38 72 GLU B CA 1
ATOM 2037 C C . GLU B 1 72 ? 5.367 -4.73 -1.86 1 98.38 72 GLU B C 1
ATOM 2039 O O . GLU B 1 72 ? 6.238 -5.223 -1.141 1 98.38 72 GLU B O 1
ATOM 2044 N N . LEU B 1 73 ? 4.797 -3.564 -1.616 1 97.56 73 LEU B N 1
ATOM 2045 C CA . LEU B 1 73 ? 5.207 -2.795 -0.446 1 97.56 73 LEU B CA 1
ATOM 2046 C C . LEU B 1 73 ? 4.836 -3.523 0.841 1 97.56 73 LEU B C 1
ATOM 2048 O O . LEU B 1 73 ? 5.633 -3.58 1.78 1 97.56 73 LEU B O 1
ATOM 2052 N N . VAL B 1 74 ? 3.68 -4.078 0.897 1 97.5 74 VAL B N 1
ATOM 2053 C CA . VAL B 1 74 ? 3.246 -4.844 2.061 1 97.5 74 VAL B CA 1
ATOM 2054 C C . VAL B 1 74 ? 4.152 -6.059 2.246 1 97.5 74 VAL B C 1
ATOM 2056 O O . VAL B 1 74 ? 4.523 -6.398 3.371 1 97.5 74 VAL B O 1
ATOM 2059 N N . ARG B 1 75 ? 4.52 -6.773 1.165 1 98.25 75 ARG B N 1
ATOM 2060 C CA . ARG B 1 75 ? 5.434 -7.91 1.239 1 98.25 75 ARG B CA 1
ATOM 2061 C C . ARG B 1 75 ? 6.75 -7.512 1.9 1 98.25 75 ARG B C 1
ATOM 2063 O O . ARG B 1 75 ? 7.207 -8.172 2.834 1 98.25 75 ARG B O 1
ATOM 2070 N N . GLN B 1 76 ? 7.309 -6.402 1.364 1 96.62 76 GLN B N 1
ATOM 2071 C CA . GLN B 1 76 ? 8.594 -5.941 1.872 1 96.62 76 GLN B CA 1
ATOM 2072 C C . GLN B 1 76 ? 8.508 -5.59 3.355 1 96.62 76 GLN B C 1
ATOM 2074 O O . GLN B 1 76 ? 9.461 -5.812 4.105 1 96.62 76 GLN B O 1
ATOM 2079 N N . MET B 1 77 ? 7.422 -5.137 3.762 1 94.56 77 MET B N 1
ATOM 2080 C CA . MET B 1 77 ? 7.258 -4.637 5.125 1 94.56 77 MET B CA 1
ATOM 2081 C C . MET B 1 77 ? 6.988 -5.785 6.094 1 94.56 77 MET B C 1
ATOM 2083 O O . MET B 1 77 ? 7.512 -5.797 7.211 1 94.56 77 MET B O 1
ATOM 2087 N N . GLN B 1 78 ? 6.195 -6.742 5.648 1 95.06 78 GLN B N 1
ATOM 2088 C CA . GLN B 1 78 ? 5.688 -7.688 6.641 1 95.06 78 GLN B CA 1
ATOM 2089 C C . GLN B 1 78 ? 6.043 -9.125 6.262 1 95.06 78 GLN B C 1
ATOM 2091 O O . GLN B 1 78 ? 5.984 -10.023 7.102 1 95.06 78 GLN B O 1
ATOM 2096 N N . PHE B 1 79 ? 6.336 -9.398 5.066 1 97.62 79 PHE B N 1
ATOM 2097 C CA . PHE B 1 79 ? 6.617 -10.734 4.566 1 97.62 79 PHE B CA 1
ATOM 2098 C C . PHE B 1 79 ? 7.855 -10.734 3.68 1 97.62 79 PHE B C 1
ATOM 2100 O O . PHE B 1 79 ? 7.816 -11.227 2.549 1 97.62 79 PHE B O 1
ATOM 2107 N N . PRO B 1 80 ? 9.008 -10.25 4.121 1 96.56 80 PRO B N 1
ATOM 2108 C CA . PRO B 1 80 ? 10.18 -10.039 3.262 1 96.56 80 PRO B CA 1
ATOM 2109 C C . PRO B 1 80 ? 10.789 -11.352 2.768 1 96.56 80 PRO B C 1
ATOM 2111 O O . PRO B 1 80 ? 11.562 -11.352 1.811 1 96.56 80 PRO B O 1
ATOM 2114 N N . GLU B 1 81 ? 10.406 -12.453 3.422 1 97.69 81 GLU B N 1
ATOM 2115 C CA . GLU B 1 81 ? 10.977 -13.742 3.035 1 97.69 81 GLU B CA 1
ATOM 2116 C C . GLU B 1 81 ? 10.242 -14.336 1.837 1 97.69 81 GLU B C 1
ATOM 2118 O O . GLU B 1 81 ? 10.727 -15.273 1.205 1 97.69 81 GLU B O 1
ATOM 2123 N N . LYS B 1 82 ? 9.094 -13.789 1.513 1 98.44 82 LYS B N 1
ATOM 2124 C CA . LYS B 1 82 ? 8.305 -14.289 0.391 1 98.44 82 LYS B CA 1
ATOM 2125 C C . LYS B 1 82 ? 8.836 -13.758 -0.937 1 98.44 82 LYS B C 1
ATOM 2127 O O . LYS B 1 82 ? 9.445 -12.688 -0.983 1 98.44 82 LYS B O 1
ATOM 2132 N N . PRO B 1 83 ? 8.688 -14.508 -1.98 1 98.5 83 PRO B N 1
ATOM 2133 C CA . PRO B 1 83 ? 9.164 -14.031 -3.279 1 98.5 83 PRO B CA 1
ATOM 2134 C C . PRO B 1 83 ? 8.391 -12.82 -3.787 1 98.5 83 PRO B C 1
ATOM 2136 O O . PRO B 1 83 ? 7.184 -12.703 -3.541 1 98.5 83 PRO B O 1
ATOM 2139 N N . SER B 1 84 ? 9.055 -11.938 -4.465 1 97.94 84 SER B N 1
ATOM 2140 C CA . SER B 1 84 ? 8.43 -10.758 -5.055 1 97.94 84 SER B CA 1
ATOM 2141 C C . SER B 1 84 ? 7.652 -11.109 -6.32 1 97.94 84 SER B C 1
ATOM 2143 O O . SER B 1 84 ? 8.188 -11.766 -7.219 1 97.94 84 SER B O 1
ATOM 2145 N N . ARG B 1 85 ? 6.5 -10.609 -6.488 1 98.38 85 ARG B N 1
ATOM 2146 C CA . ARG B 1 85 ? 5.727 -10.781 -7.715 1 98.38 85 ARG B CA 1
ATOM 2147 C C . ARG B 1 85 ? 6.43 -10.141 -8.898 1 98.38 85 ARG B C 1
ATOM 2149 O O . ARG B 1 85 ? 6.293 -10.594 -10.039 1 98.38 85 ARG B O 1
ATOM 2156 N N . TYR B 1 86 ? 7.23 -9.109 -8.648 1 96.62 86 TYR B N 1
ATOM 2157 C CA . TYR B 1 86 ? 7.93 -8.406 -9.719 1 96.62 86 TYR B CA 1
ATOM 2158 C C . TYR B 1 86 ? 9.109 -9.219 -10.227 1 96.62 86 TYR B C 1
ATOM 2160 O O . TYR B 1 86 ? 9.695 -8.898 -11.266 1 96.62 86 TYR B O 1
ATOM 2168 N N . GLN B 1 87 ? 9.453 -10.328 -9.539 1 97.06 87 GLN B N 1
ATOM 2169 C CA . GLN B 1 87 ? 10.625 -11.125 -9.898 1 97.06 87 GLN B CA 1
ATOM 2170 C C . GLN B 1 87 ? 10.258 -12.594 -10.086 1 97.06 87 GLN B C 1
ATOM 2172 O O . GLN B 1 87 ? 11.102 -13.477 -9.93 1 97.06 87 GLN B O 1
ATOM 2177 N N . SER B 1 88 ? 8.977 -12.781 -10.367 1 98.12 88 SER B N 1
ATOM 2178 C CA . SER B 1 88 ? 8.477 -14.148 -10.383 1 98.12 88 SER B CA 1
ATOM 2179 C C . SER B 1 88 ? 7.609 -14.414 -11.609 1 98.12 88 SER B C 1
ATOM 2181 O O . SER B 1 88 ? 7.234 -13.477 -12.32 1 98.12 88 SER B O 1
ATOM 2183 N N . ILE B 1 89 ? 7.312 -15.688 -11.844 1 97.69 89 ILE B N 1
ATOM 2184 C CA . ILE B 1 89 ? 6.254 -16.125 -12.75 1 97.69 89 ILE B CA 1
ATOM 2185 C C . ILE B 1 89 ? 5.121 -16.766 -11.953 1 97.69 89 ILE B C 1
ATOM 2187 O O . ILE B 1 89 ? 5.262 -17 -10.75 1 97.69 89 ILE B O 1
ATOM 2191 N N . PHE B 1 90 ? 4.012 -16.984 -12.641 1 97.94 90 PHE B N 1
ATOM 2192 C CA . PHE B 1 90 ? 2.809 -17.469 -11.984 1 97.94 90 PHE B CA 1
ATOM 2193 C C . PHE B 1 90 ? 2.41 -18.844 -12.539 1 97.94 90 PHE B C 1
ATOM 2195 O O . PHE B 1 90 ? 2.492 -19.078 -13.75 1 97.94 90 PHE B O 1
ATOM 2202 N N . ALA B 1 91 ? 2.096 -19.656 -11.602 1 98.25 91 ALA B N 1
ATOM 2203 C CA . ALA B 1 91 ? 1.729 -21.016 -12 1 98.25 91 ALA B CA 1
ATOM 2204 C C . ALA B 1 91 ? 0.534 -21.516 -11.195 1 98.25 91 ALA B C 1
ATOM 2206 O O . ALA B 1 91 ? 0.099 -20.859 -10.242 1 98.25 91 ALA B O 1
ATOM 2207 N N . CYS B 1 92 ? -0.044 -22.609 -11.664 1 97.88 92 CYS B N 1
ATOM 2208 C CA . CYS B 1 92 ? -1.116 -23.328 -10.984 1 97.88 92 CYS B CA 1
ATOM 2209 C C . CYS B 1 92 ? -0.675 -24.734 -10.609 1 97.88 92 CYS B C 1
ATOM 2211 O O . CYS B 1 92 ? 0.26 -25.281 -11.195 1 97.88 92 CYS B O 1
ATOM 2213 N N . LYS B 1 93 ? -1.355 -25.234 -9.609 1 96.75 93 LYS B N 1
ATOM 2214 C CA . LYS B 1 93 ? -1.033 -26.578 -9.125 1 96.75 93 LYS B CA 1
ATOM 2215 C C . LYS B 1 93 ? -1.458 -27.641 -10.133 1 96.75 93 LYS B C 1
ATOM 2217 O O . LYS B 1 93 ? -0.801 -28.672 -10.266 1 96.75 93 LYS B O 1
ATOM 2222 N N . SER B 1 94 ? -2.543 -27.406 -10.867 1 96.69 94 SER B N 1
ATOM 2223 C CA . SER B 1 94 ? -3.062 -28.406 -11.805 1 96.69 94 SER B CA 1
ATOM 2224 C C . SER B 1 94 ? -3.184 -27.828 -13.211 1 96.69 94 SER B C 1
ATOM 2226 O O . SER B 1 94 ? -3.268 -26.609 -13.383 1 96.69 94 SER B O 1
ATOM 2228 N N . ILE B 1 95 ? -3.264 -28.719 -14.133 1 96.69 95 ILE B N 1
ATOM 2229 C CA . ILE B 1 95 ? -3.459 -28.344 -15.531 1 96.69 95 ILE B CA 1
ATOM 2230 C C . ILE B 1 95 ? -4.844 -27.719 -15.703 1 96.69 95 ILE B C 1
ATOM 2232 O O . ILE B 1 95 ? -5.02 -26.781 -16.484 1 96.69 95 ILE B O 1
ATOM 2236 N N . GLU B 1 96 ? -5.812 -28.234 -15.008 1 96.06 96 GLU B N 1
ATOM 2237 C CA . GLU B 1 96 ? -7.184 -27.734 -15.086 1 96.06 96 GLU B CA 1
ATOM 2238 C C . GLU B 1 96 ? -7.266 -26.281 -14.656 1 96.06 96 GLU B C 1
ATOM 2240 O O . GLU B 1 96 ? -7.941 -25.469 -15.297 1 96.06 96 GLU B O 1
ATOM 2245 N N . ASP B 1 97 ? -6.605 -25.984 -13.578 1 96.19 97 ASP B N 1
ATOM 2246 C CA . ASP B 1 97 ? -6.59 -24.594 -13.102 1 96.19 97 ASP B CA 1
ATOM 2247 C C . ASP B 1 97 ? -5.883 -23.688 -14.102 1 96.19 97 ASP B C 1
ATOM 2249 O O . ASP B 1 97 ? -6.34 -22.562 -14.359 1 96.19 97 ASP B O 1
ATOM 2253 N N . ALA B 1 98 ? -4.727 -24.141 -14.609 1 96.81 98 ALA B N 1
ATOM 2254 C CA . ALA B 1 98 ? -4.008 -23.359 -15.617 1 96.81 98 ALA B CA 1
ATOM 2255 C C . ALA B 1 98 ? -4.875 -23.109 -16.844 1 96.81 98 ALA B C 1
ATOM 2257 O O . ALA B 1 98 ? -4.848 -22.016 -17.422 1 96.81 98 ALA B O 1
ATOM 2258 N N . ASP B 1 99 ? -5.613 -24.125 -17.266 1 95.06 99 ASP B N 1
ATOM 2259 C CA . ASP B 1 99 ? -6.508 -24 -18.406 1 95.06 99 ASP B CA 1
ATOM 2260 C C . ASP B 1 99 ? -7.641 -23.016 -18.125 1 95.06 99 ASP B C 1
ATOM 2262 O O . ASP B 1 99 ? -8.023 -22.234 -18.984 1 95.06 99 ASP B O 1
ATOM 2266 N N . SER B 1 100 ? -8.242 -23.125 -16.969 1 94.12 100 SER B N 1
ATOM 2267 C CA . SER B 1 100 ? -9.281 -22.188 -16.562 1 94.12 100 SER B CA 1
ATOM 2268 C C . SER B 1 100 ? -8.766 -20.75 -16.578 1 94.12 100 SER B C 1
ATOM 2270 O O . SER B 1 100 ? -9.469 -19.844 -17.016 1 94.12 100 SER B O 1
ATOM 2272 N N . PHE B 1 101 ? -7.594 -20.578 -16.062 1 94.94 101 PHE B N 1
ATOM 2273 C CA . PHE B 1 101 ? -6.961 -19.266 -16.062 1 94.94 101 PHE B CA 1
ATOM 2274 C C . PHE B 1 101 ? -6.773 -18.75 -17.484 1 94.94 101 PHE B C 1
ATOM 2276 O O . PHE B 1 101 ? -7.117 -17.609 -17.797 1 94.94 101 PHE B O 1
ATOM 2283 N N . ARG B 1 102 ? -6.199 -19.547 -18.25 1 92.94 102 ARG B N 1
ATOM 2284 C CA . ARG B 1 102 ? -5.938 -19.203 -19.656 1 92.94 102 ARG B CA 1
ATOM 2285 C C . ARG B 1 102 ? -7.215 -18.766 -20.344 1 92.94 102 ARG B C 1
ATOM 2287 O O . ARG B 1 102 ? -7.195 -17.812 -21.156 1 92.94 102 ARG B O 1
ATOM 2294 N N . LYS B 1 103 ? -8.297 -19.438 -20.188 1 91.81 103 LYS B N 1
ATOM 2295 C CA . LYS B 1 103 ? -9.578 -19.141 -20.828 1 91.81 103 LYS B CA 1
ATOM 2296 C C . LYS B 1 103 ? -10.164 -17.828 -20.297 1 91.81 103 LYS B C 1
ATOM 2298 O O . LYS B 1 103 ? -10.719 -17.031 -21.062 1 91.81 103 LYS B O 1
ATOM 2303 N N . LYS B 1 104 ? -10 -17.609 -19.094 1 91.62 104 LYS B N 1
ATOM 2304 C CA . LYS B 1 104 ? -10.594 -16.453 -18.438 1 91.62 104 LYS B CA 1
ATOM 2305 C C . LYS B 1 104 ? -9.789 -15.188 -18.75 1 91.62 104 LYS B C 1
ATOM 2307 O O . LYS B 1 104 ? -10.359 -14.102 -18.875 1 91.62 104 LYS B O 1
ATOM 2312 N N . TYR B 1 105 ? -8.484 -15.297 -18.859 1 89.81 105 TYR B N 1
ATOM 2313 C CA . TYR B 1 105 ? -7.609 -14.133 -18.953 1 89.81 105 TYR B CA 1
ATOM 2314 C C . TYR B 1 105 ? -6.852 -14.133 -20.281 1 89.81 105 TYR B C 1
ATOM 2316 O O . TYR B 1 105 ? -5.668 -13.797 -20.328 1 89.81 105 TYR B O 1
ATOM 2324 N N . ARG B 1 106 ? -7.465 -14.461 -21.25 1 84.81 106 ARG B N 1
ATOM 2325 C CA . ARG B 1 106 ? -6.855 -14.477 -22.562 1 84.81 106 ARG B CA 1
ATOM 2326 C C . ARG B 1 106 ? -6.328 -13.094 -22.938 1 84.81 106 ARG B C 1
ATOM 2328 O O . ARG B 1 106 ? -7 -12.086 -22.719 1 84.81 106 ARG B O 1
ATOM 2335 N N . GLU B 1 107 ? -5.145 -12.922 -23.328 1 79.88 107 GLU B N 1
ATOM 2336 C CA . GLU B 1 107 ? -4.531 -11.633 -23.641 1 79.88 107 GLU B CA 1
ATOM 2337 C C . GLU B 1 107 ? -4.355 -11.461 -25.156 1 79.88 107 GLU B C 1
ATOM 2339 O O . GLU B 1 107 ? -4.195 -10.344 -25.641 1 79.88 107 GLU B O 1
ATOM 2344 N N . GLN B 1 108 ? -4.145 -12.438 -25.891 1 77.31 108 GLN B N 1
ATOM 2345 C CA . GLN B 1 108 ? -3.936 -12.344 -27.328 1 77.31 108 GLN B CA 1
ATOM 2346 C C . GLN B 1 108 ? -4.727 -13.422 -28.062 1 77.31 108 GLN B C 1
ATOM 2348 O O . GLN B 1 108 ? -5.207 -14.375 -27.453 1 77.31 108 GLN B O 1
ATOM 2353 N N . GLU B 1 109 ? -4.695 -12.953 -29.328 1 80.19 109 GLU B N 1
ATOM 2354 C CA . GLU B 1 109 ? -5.301 -13.953 -30.203 1 80.19 109 GLU B CA 1
ATOM 2355 C C . GLU B 1 109 ? -4.32 -15.086 -30.5 1 80.19 109 GLU B C 1
ATOM 2357 O O . GLU B 1 109 ? -3.105 -14.891 -30.453 1 80.19 109 GLU B O 1
ATOM 2362 N N . GLY B 1 110 ? -4.773 -16.328 -30.484 1 79.19 110 GLY B N 1
ATOM 2363 C CA . GLY B 1 110 ? -3.902 -17.453 -30.828 1 79.19 110 GLY B CA 1
ATOM 2364 C C . GLY B 1 110 ? -3.729 -18.438 -29.688 1 79.19 110 GLY B C 1
ATOM 2365 O O . GLY B 1 110 ? -4.457 -18.375 -28.688 1 79.19 110 GLY B O 1
ATOM 2366 N N . PRO B 1 111 ? -2.734 -19.266 -29.922 1 84.12 111 PRO B N 1
ATOM 2367 C CA . PRO B 1 111 ? -2.514 -20.297 -28.922 1 84.12 111 PRO B CA 1
ATOM 2368 C C . PRO B 1 111 ? -1.854 -19.75 -27.656 1 84.12 111 PRO B C 1
ATOM 2370 O O . PRO B 1 111 ? -0.981 -18.875 -27.734 1 84.12 111 PRO B O 1
ATOM 2373 N N . GLN B 1 112 ? -2.258 -20.125 -26.547 1 91.75 112 GLN B N 1
ATOM 2374 C CA . GLN B 1 112 ? -1.678 -19.891 -25.234 1 91.75 112 GLN B CA 1
ATOM 2375 C C . GLN B 1 112 ? -1.35 -21.203 -24.531 1 91.75 112 GLN B C 1
ATOM 2377 O O . GLN B 1 112 ? -2.031 -21.594 -23.594 1 91.75 112 GLN B O 1
ATOM 2382 N N . PRO B 1 113 ? -0.232 -21.797 -24.984 1 94.81 113 PRO B N 1
ATOM 2383 C CA . PRO B 1 113 ? 0.097 -23.125 -24.469 1 94.81 113 PRO B CA 1
ATOM 2384 C C . PRO B 1 113 ? 0.372 -23.125 -22.969 1 94.81 113 PRO B C 1
ATOM 2386 O O . PRO B 1 113 ? 0.759 -22.109 -22.406 1 94.81 113 PRO B O 1
ATOM 2389 N N . ILE B 1 114 ? 0.087 -24.297 -22.391 1 97.25 114 ILE B N 1
ATOM 2390 C CA . ILE B 1 114 ? 0.434 -24.531 -21 1 97.25 114 ILE B CA 1
ATOM 2391 C C . ILE B 1 114 ? 1.76 -25.281 -20.922 1 97.25 114 ILE B C 1
ATOM 2393 O O . ILE B 1 114 ? 1.993 -26.219 -21.672 1 97.25 114 ILE B O 1
ATOM 2397 N N . TYR B 1 115 ? 2.686 -24.797 -20.047 1 98.12 115 TYR B N 1
ATOM 2398 C CA . TYR B 1 115 ? 3.982 -25.438 -19.844 1 98.12 115 TYR B CA 1
ATOM 2399 C C . TYR B 1 115 ? 4.133 -25.922 -18.422 1 98.12 115 TYR B C 1
ATOM 2401 O O . TYR B 1 115 ? 3.51 -25.391 -17.5 1 98.12 115 TYR B O 1
ATOM 2409 N N . GLU B 1 116 ? 4.883 -26.953 -18.25 1 98.06 116 GLU B N 1
ATOM 2410 C CA . GLU B 1 116 ? 5.352 -27.359 -16.922 1 98.06 116 GLU B CA 1
ATOM 2411 C C . GLU B 1 116 ? 6.367 -26.375 -16.375 1 98.06 116 GLU B C 1
ATOM 2413 O O . GLU B 1 116 ? 7.195 -25.844 -17.109 1 98.06 116 GLU B O 1
ATOM 2418 N N . ILE B 1 117 ? 6.234 -26.094 -15.164 1 98.25 117 ILE B N 1
ATOM 2419 C CA . ILE B 1 117 ? 7.223 -25.344 -14.398 1 98.25 117 ILE B CA 1
ATOM 2420 C C . ILE B 1 117 ? 7.855 -26.25 -13.344 1 98.25 117 ILE B C 1
ATOM 2422 O O . ILE B 1 117 ? 7.168 -26.75 -12.445 1 98.25 117 ILE B O 1
ATOM 2426 N N . LEU B 1 118 ? 9.164 -26.469 -13.469 1 98 118 LEU B N 1
ATOM 2427 C CA . LEU B 1 118 ? 9.867 -27.406 -12.602 1 98 118 LEU B CA 1
ATOM 2428 C C . LEU B 1 118 ? 10.5 -26.688 -11.422 1 98 118 LEU B C 1
ATOM 2430 O O . LEU B 1 118 ? 11.312 -25.781 -11.602 1 98 118 LEU B O 1
ATOM 2434 N N . ILE B 1 119 ? 10.031 -27.141 -10.227 1 97 119 ILE B N 1
ATOM 2435 C CA . ILE B 1 119 ? 10.625 -26.531 -9.039 1 97 119 ILE B CA 1
ATOM 2436 C C . ILE B 1 119 ? 11.117 -27.625 -8.094 1 97 119 ILE B C 1
ATOM 2438 O O . ILE B 1 119 ? 10.805 -28.812 -8.281 1 97 119 ILE B O 1
ATOM 2442 N N . ASN B 1 120 ? 11.984 -27.203 -7.137 1 95.38 120 ASN B N 1
ATOM 2443 C CA . ASN B 1 120 ? 12.438 -28.094 -6.082 1 95.38 120 ASN B CA 1
ATOM 2444 C C . ASN B 1 120 ? 11.617 -27.922 -4.805 1 95.38 120 ASN B C 1
ATOM 2446 O O . ASN B 1 120 ? 10.953 -26.906 -4.629 1 95.38 120 ASN B O 1
ATOM 2450 N N . GLU B 1 121 ? 11.75 -28.891 -3.975 1 93.31 121 GLU B N 1
ATOM 2451 C CA . GLU B 1 121 ? 11.016 -28.844 -2.715 1 93.31 121 GLU B CA 1
ATOM 2452 C C . GLU B 1 121 ? 11.406 -27.625 -1.891 1 93.31 121 GLU B C 1
ATOM 2454 O O . GLU B 1 121 ? 10.586 -27.078 -1.152 1 93.31 121 GLU B O 1
ATOM 2459 N N . ASP B 1 122 ? 12.57 -27.141 -2.082 1 95 122 ASP B N 1
ATOM 2460 C CA . ASP B 1 122 ? 13.078 -26.047 -1.263 1 95 122 ASP B CA 1
ATOM 2461 C C . ASP B 1 122 ? 12.906 -24.703 -1.971 1 95 122 ASP B C 1
ATOM 2463 O O . ASP B 1 122 ? 13.273 -23.656 -1.426 1 95 122 ASP B O 1
ATOM 2467 N N . THR B 1 123 ? 12.305 -24.766 -3.197 1 96.75 123 THR B N 1
ATOM 2468 C CA . THR B 1 123 ? 12.047 -23.5 -3.873 1 96.75 123 THR B CA 1
ATOM 2469 C C . THR B 1 123 ? 11.109 -22.625 -3.045 1 96.75 123 THR B C 1
ATOM 2471 O O . THR B 1 123 ? 10.086 -23.109 -2.543 1 96.75 123 THR B O 1
ATOM 2474 N N . ASN B 1 124 ? 11.477 -21.375 -2.809 1 97.38 124 ASN B N 1
ATOM 2475 C CA . ASN B 1 124 ? 10.672 -20.438 -2.029 1 97.38 124 ASN B CA 1
ATOM 2476 C C . ASN B 1 124 ? 9.461 -19.953 -2.816 1 97.38 124 ASN B C 1
ATOM 2478 O O . ASN B 1 124 ? 9.477 -18.844 -3.369 1 97.38 124 ASN B O 1
ATOM 2482 N N . VAL B 1 125 ? 8.414 -20.719 -2.824 1 98.12 125 VAL B N 1
ATOM 2483 C CA . VAL B 1 125 ? 7.195 -20.406 -3.559 1 98.12 125 VAL B CA 1
ATOM 2484 C C . VAL B 1 125 ? 6.133 -19.875 -2.596 1 98.12 125 VAL B C 1
ATOM 2486 O O . VAL B 1 125 ? 6.117 -20.234 -1.418 1 98.12 125 VAL B O 1
ATOM 2489 N N . HIS B 1 126 ? 5.332 -18.984 -3.105 1 98.56 126 HIS B N 1
ATOM 2490 C CA . HIS B 1 126 ? 4.172 -1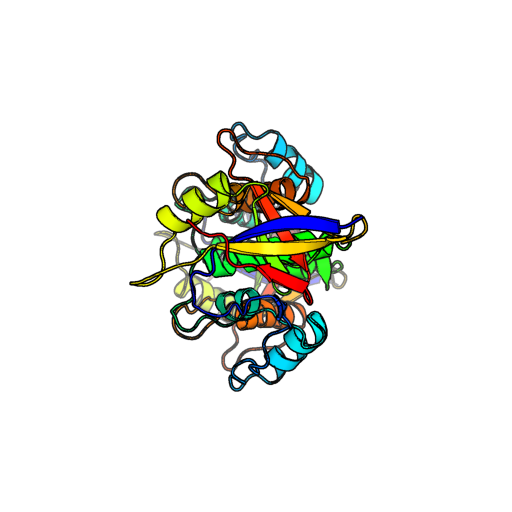8.531 -2.35 1 98.56 126 HIS B CA 1
ATOM 2491 C C . HIS B 1 126 ? 2.873 -18.953 -3.023 1 98.56 126 HIS B C 1
ATOM 2493 O O . HIS B 1 126 ? 2.734 -18.844 -4.242 1 98.56 126 HIS B O 1
ATOM 2499 N N . HIS B 1 127 ? 2.055 -19.516 -2.252 1 97.75 127 HIS B N 1
ATOM 2500 C CA . HIS B 1 127 ? 0.696 -19.875 -2.646 1 97.75 127 HIS B CA 1
ATOM 2501 C C . HIS B 1 127 ? -0.301 -18.797 -2.213 1 97.75 127 HIS B C 1
ATOM 2503 O O . HIS B 1 127 ? -0.638 -18.703 -1.03 1 97.75 127 HIS B O 1
ATOM 2509 N N . GLY B 1 128 ? -0.836 -17.922 -3.178 1 98.38 128 GLY B N 1
ATOM 2510 C CA . GLY B 1 128 ? -1.706 -16.812 -2.855 1 98.38 128 GLY B CA 1
ATOM 2511 C C . GLY B 1 128 ? -3 -16.812 -3.648 1 98.38 128 GLY B C 1
ATOM 2512 O O . GLY B 1 128 ? -3.035 -17.281 -4.785 1 98.38 128 GLY B O 1
ATOM 2513 N N . ASP B 1 129 ? -4.109 -16.312 -3.064 1 98.44 129 ASP B N 1
ATOM 2514 C CA . ASP B 1 129 ? -5.398 -16.156 -3.736 1 98.44 129 ASP B CA 1
ATOM 2515 C C . ASP B 1 129 ? -5.402 -14.922 -4.629 1 98.44 129 ASP B C 1
ATOM 2517 O O . ASP B 1 129 ? -5.551 -13.805 -4.141 1 98.44 129 ASP B O 1
ATOM 2521 N N . MET B 1 130 ? -5.34 -15.125 -5.926 1 97.62 130 MET B N 1
ATOM 2522 C CA . MET B 1 130 ? -5.238 -14.039 -6.895 1 97.62 130 MET B CA 1
ATOM 2523 C C . MET B 1 130 ? -6.469 -13.133 -6.832 1 97.62 130 MET B C 1
ATOM 2525 O O . MET B 1 130 ? -6.398 -11.961 -7.188 1 97.62 130 MET B O 1
ATOM 2529 N N . ARG B 1 131 ? -7.629 -13.656 -6.348 1 97.31 131 ARG B N 1
ATOM 2530 C CA . ARG B 1 131 ? -8.867 -12.883 -6.277 1 97.31 131 ARG B CA 1
ATOM 2531 C C . ARG B 1 131 ? -8.734 -11.711 -5.309 1 97.31 131 ARG B C 1
ATOM 2533 O O . ARG B 1 131 ? -9.406 -10.688 -5.461 1 97.31 131 ARG B O 1
ATOM 2540 N N . LEU B 1 132 ? -7.875 -11.828 -4.371 1 97.56 132 LEU B N 1
ATOM 2541 C CA . LEU B 1 132 ? -7.672 -10.773 -3.385 1 97.56 132 LEU B CA 1
ATOM 2542 C C . LEU B 1 132 ? -6.988 -9.562 -4.012 1 97.56 132 LEU B C 1
ATOM 2544 O O . LEU B 1 132 ? -6.992 -8.477 -3.432 1 97.56 132 LEU B O 1
ATOM 2548 N N . LEU B 1 133 ? -6.398 -9.727 -5.211 1 97.94 133 LEU B N 1
ATOM 2549 C CA . LEU B 1 133 ? -5.672 -8.641 -5.859 1 97.94 133 LEU B CA 1
ATOM 2550 C C . LEU B 1 133 ? -6.605 -7.797 -6.719 1 97.94 133 LEU B C 1
ATOM 2552 O O . LEU B 1 133 ? -6.227 -6.715 -7.176 1 97.94 133 LEU B O 1
ATOM 2556 N N . ASP B 1 134 ? -7.832 -8.258 -6.852 1 96.88 134 ASP B N 1
ATOM 2557 C CA . ASP B 1 134 ? -8.812 -7.492 -7.613 1 96.88 134 ASP B CA 1
ATOM 2558 C C . ASP B 1 134 ? -9.297 -6.281 -6.816 1 96.88 134 ASP B C 1
ATOM 2560 O O . ASP B 1 134 ? -9.562 -6.391 -5.617 1 96.88 134 ASP B O 1
ATOM 2564 N N . LEU B 1 135 ? -9.375 -5.207 -7.52 1 97.19 135 LEU B N 1
ATOM 2565 C CA . LEU B 1 135 ? -9.945 -4.004 -6.926 1 97.19 135 LEU B CA 1
ATOM 2566 C C . LEU B 1 135 ? -11.398 -3.824 -7.359 1 97.19 135 LEU B C 1
ATOM 2568 O O . LEU B 1 135 ? -11.727 -3.988 -8.539 1 97.19 135 LEU B O 1
ATOM 2572 N N . ASN B 1 136 ? -12.203 -3.611 -6.383 1 95.56 136 ASN B N 1
ATOM 2573 C CA . ASN B 1 136 ? -13.586 -3.227 -6.629 1 95.56 136 ASN B CA 1
ATOM 2574 C C . ASN B 1 136 ? -13.883 -1.826 -6.098 1 95.56 136 ASN B C 1
ATOM 2576 O O . ASN B 1 136 ? -14.172 -1.656 -4.91 1 95.56 136 ASN B O 1
ATOM 2580 N N . ALA B 1 137 ? -13.984 -0.907 -7.027 1 94.69 137 ALA B N 1
ATOM 2581 C CA . ALA B 1 137 ? -14.078 0.5 -6.648 1 94.69 137 ALA B CA 1
ATOM 2582 C C . ALA B 1 137 ? -15.32 0.757 -5.801 1 94.69 137 ALA B C 1
ATOM 2584 O O . ALA B 1 137 ? -15.32 1.626 -4.926 1 94.69 137 ALA B O 1
ATOM 2585 N N . SER B 1 138 ? -16.391 0.076 -5.984 1 94.25 138 SER B N 1
ATOM 2586 C CA . SER B 1 138 ? -17.656 0.332 -5.316 1 94.25 138 SER B CA 1
ATOM 2587 C C . SER B 1 138 ? -17.688 -0.303 -3.928 1 94.25 138 SER B C 1
ATOM 2589 O O . SER B 1 138 ? -18.391 0.188 -3.031 1 94.25 138 SER B O 1
ATOM 2591 N N . SER B 1 139 ? -16.922 -1.362 -3.686 1 92.12 139 SER B N 1
ATOM 2592 C CA . SER B 1 139 ? -17.016 -2.072 -2.414 1 92.12 139 SER B CA 1
ATOM 2593 C C . SER B 1 139 ? -15.734 -1.921 -1.595 1 92.12 139 SER B C 1
ATOM 2595 O O . SER B 1 139 ? -15.766 -2.031 -0.368 1 92.12 139 SER B O 1
ATOM 2597 N N . ASP B 1 140 ? -14.617 -1.649 -2.293 1 93.75 140 ASP B N 1
ATOM 2598 C CA . ASP B 1 140 ? -13.344 -1.541 -1.582 1 93.75 140 ASP B CA 1
ATOM 2599 C C . ASP B 1 140 ? -13.094 -0.108 -1.118 1 93.75 140 ASP B C 1
ATOM 2601 O O . ASP B 1 140 ? -13.656 0.837 -1.679 1 93.75 140 ASP B O 1
ATOM 2605 N N . ASN B 1 141 ? -12.43 -0.005 -0.064 1 93.19 141 ASN B N 1
ATOM 2606 C CA . ASN B 1 141 ? -11.742 1.211 0.349 1 93.19 141 ASN B CA 1
ATOM 2607 C C . ASN B 1 141 ? -10.258 0.949 0.622 1 93.19 141 ASN B C 1
ATOM 2609 O O . ASN B 1 141 ? -9.789 -0.182 0.486 1 93.19 141 ASN B O 1
ATOM 2613 N N . ALA B 1 142 ? -9.492 1.959 0.935 1 94.38 142 ALA B N 1
ATOM 2614 C CA . ALA B 1 142 ? -8.047 1.806 1.075 1 94.38 142 ALA B CA 1
ATOM 2615 C C . ALA B 1 142 ? -7.703 0.841 2.207 1 94.38 142 ALA B C 1
ATOM 2617 O O . ALA B 1 142 ? -6.727 0.092 2.119 1 94.38 142 ALA B O 1
ATOM 2618 N N . ALA B 1 143 ? -8.453 0.91 3.301 1 93.12 143 ALA B N 1
ATOM 2619 C CA . ALA B 1 143 ? -8.242 -0.012 4.414 1 93.12 143 ALA B CA 1
ATOM 2620 C C . ALA B 1 143 ? -8.438 -1.46 3.973 1 93.12 143 ALA B C 1
ATOM 2622 O O . ALA B 1 143 ? -7.684 -2.346 4.371 1 93.12 143 ALA B O 1
ATOM 2623 N N . MET B 1 144 ? -9.438 -1.678 3.197 1 93.19 144 MET B N 1
ATOM 2624 C CA . MET B 1 144 ? -9.703 -3.018 2.68 1 93.19 144 MET B CA 1
ATOM 2625 C C . MET B 1 144 ? -8.594 -3.459 1.729 1 93.19 144 MET B C 1
ATOM 2627 O O . MET B 1 144 ? -8.203 -4.625 1.725 1 93.19 144 MET B O 1
ATOM 2631 N N . VAL B 1 145 ? -8.109 -2.533 0.9 1 96.12 145 VAL B N 1
ATOM 2632 C CA . VAL B 1 145 ? -7.023 -2.846 -0.024 1 96.12 145 VAL B CA 1
ATOM 2633 C C . VAL B 1 145 ? -5.793 -3.297 0.757 1 96.12 145 VAL B C 1
ATOM 2635 O O . VAL B 1 145 ? -5.152 -4.289 0.4 1 96.12 145 VAL B O 1
ATOM 2638 N N . PHE B 1 146 ? -5.465 -2.607 1.791 1 95.19 146 PHE B N 1
ATOM 2639 C CA . PHE B 1 146 ? -4.363 -2.979 2.668 1 95.19 146 PHE B CA 1
ATOM 2640 C C . PHE B 1 146 ? -4.582 -4.367 3.258 1 95.19 146 PHE B C 1
ATOM 2642 O O . PHE B 1 146 ? -3.676 -5.203 3.248 1 95.19 146 PHE B O 1
ATOM 2649 N N . THR B 1 147 ? -5.73 -4.605 3.742 1 93.75 147 THR B N 1
ATOM 2650 C CA . THR B 1 147 ? -6.09 -5.879 4.363 1 93.75 147 THR B CA 1
ATOM 2651 C C . THR B 1 147 ? -5.977 -7.02 3.357 1 93.75 147 THR B C 1
ATOM 2653 O O . THR B 1 147 ? -5.461 -8.094 3.682 1 93.75 147 THR B O 1
ATOM 2656 N N . LYS B 1 148 ? -6.496 -6.777 2.211 1 95.75 148 LYS B N 1
ATOM 2657 C CA . LYS B 1 148 ? -6.418 -7.77 1.146 1 95.75 148 LYS B CA 1
ATOM 2658 C C . LYS B 1 148 ? -4.969 -8.141 0.843 1 95.75 148 LYS B C 1
ATOM 2660 O O . LYS B 1 148 ? -4.656 -9.312 0.613 1 95.75 148 LYS B O 1
ATOM 2665 N N . ALA B 1 149 ? -4.09 -7.148 0.769 1 97.06 149 ALA B N 1
ATOM 2666 C CA . ALA B 1 149 ? -2.672 -7.418 0.544 1 97.06 149 ALA B CA 1
ATOM 2667 C C . ALA B 1 149 ? -2.1 -8.305 1.646 1 97.06 149 ALA B C 1
ATOM 2669 O O . ALA B 1 149 ? -1.351 -9.242 1.371 1 97.06 149 ALA B O 1
ATOM 2670 N N . ILE B 1 150 ? -2.445 -8.031 2.893 1 95.88 150 ILE B N 1
ATOM 2671 C CA . ILE B 1 150 ? -1.997 -8.828 4.027 1 95.88 150 ILE B CA 1
ATOM 2672 C C . ILE B 1 150 ? -2.545 -10.25 3.908 1 95.88 150 ILE B C 1
ATOM 2674 O O . ILE B 1 150 ? -1.816 -11.227 4.113 1 95.88 150 ILE B O 1
ATOM 2678 N N . TRP B 1 151 ? -3.793 -10.352 3.666 1 95.94 151 TRP B N 1
ATOM 2679 C CA . TRP B 1 151 ? -4.414 -11.664 3.518 1 95.94 151 TRP B CA 1
ATOM 2680 C C . TRP B 1 151 ? -3.732 -12.469 2.416 1 95.94 151 TRP B C 1
ATOM 2682 O O . TRP B 1 151 ? -3.441 -13.648 2.596 1 95.94 151 TRP B O 1
ATOM 2692 N N . TYR B 1 152 ? -3.523 -11.852 1.32 1 98 152 TYR B N 1
ATOM 2693 C CA . TYR B 1 152 ? -2.859 -12.5 0.196 1 98 152 TYR B CA 1
ATOM 2694 C C . TYR B 1 152 ? -1.547 -13.141 0.633 1 98 152 TYR B C 1
ATOM 2696 O O . TYR B 1 152 ? -1.312 -14.32 0.379 1 98 152 TYR B O 1
ATOM 2704 N N . TRP B 1 153 ? -0.699 -12.422 1.312 1 98.19 153 TRP B N 1
ATOM 2705 C CA . TRP B 1 153 ? 0.623 -12.914 1.687 1 98.19 153 TRP B CA 1
ATOM 2706 C C . TRP B 1 153 ? 0.528 -13.891 2.85 1 98.19 153 TRP B C 1
ATOM 2708 O O . TRP B 1 153 ? 1.431 -14.703 3.059 1 98.19 153 TRP B O 1
ATOM 2718 N N . SER B 1 154 ? -0.582 -13.828 3.576 1 96.5 154 SER B N 1
ATOM 2719 C CA . SER B 1 154 ? -0.762 -14.703 4.727 1 96.5 154 SER B CA 1
ATOM 2720 C C . SER B 1 154 ? -1.335 -16.047 4.309 1 96.5 154 SER B C 1
ATOM 2722 O O . SER B 1 154 ? -1.435 -16.969 5.125 1 96.5 154 SER B O 1
ATOM 2724 N N . GLY B 1 155 ? -1.777 -16.141 3.088 1 96.56 155 GLY B N 1
ATOM 2725 C CA . GLY B 1 155 ? -2.383 -17.375 2.613 1 96.56 155 GLY B CA 1
ATOM 2726 C C . GLY B 1 155 ? -3.85 -17.5 2.979 1 96.56 155 GLY B C 1
ATOM 2727 O O . GLY B 1 155 ? -4.418 -18.594 2.924 1 96.56 155 GLY B O 1
ATOM 2728 N N . ILE B 1 156 ? -4.445 -16.359 3.42 1 94.94 156 ILE B N 1
ATOM 2729 C CA . ILE B 1 156 ? -5.875 -16.328 3.699 1 94.94 156 ILE B CA 1
ATOM 2730 C C . ILE B 1 156 ? -6.652 -16.172 2.395 1 94.94 156 ILE B C 1
ATOM 2732 O O . ILE B 1 156 ? -6.25 -15.406 1.51 1 94.94 156 ILE B O 1
ATOM 2736 N N . SER B 1 157 ? -7.777 -16.938 2.211 1 95 157 SER B N 1
ATOM 2737 C CA . SER B 1 157 ? -8.516 -16.969 0.953 1 95 157 SER B CA 1
ATOM 2738 C C . SER B 1 157 ? -9.797 -16.156 1.045 1 95 157 SER B C 1
ATOM 2740 O O . SER B 1 157 ? -10.328 -15.938 2.139 1 95 157 SER B O 1
ATOM 2742 N N . SER B 1 158 ? -10.18 -15.656 -0.066 1 94.88 158 SER B N 1
ATOM 2743 C CA . SER B 1 158 ? -11.547 -15.156 -0.229 1 94.88 158 SER B CA 1
ATOM 2744 C C . SER B 1 158 ? -12.555 -16.297 -0.268 1 94.88 158 SER B C 1
ATOM 2746 O O . SER B 1 158 ? -12.188 -17.469 -0.101 1 94.88 158 SER B O 1
ATOM 2748 N N . MET B 1 159 ? -13.859 -15.945 -0.446 1 93.19 159 MET B N 1
ATOM 2749 C CA . MET B 1 159 ? -14.922 -16.953 -0.458 1 93.19 159 MET B CA 1
ATOM 2750 C C . MET B 1 159 ? -14.797 -17.859 -1.672 1 93.19 159 MET B C 1
ATOM 2752 O O . MET B 1 159 ? -15.109 -19.047 -1.596 1 93.19 159 MET B O 1
ATOM 2756 N N . ASN B 1 160 ? -14.383 -17.344 -2.84 1 94.38 160 ASN B N 1
ATOM 2757 C CA . ASN B 1 160 ? -14.172 -18.078 -4.086 1 94.38 160 ASN B CA 1
ATOM 2758 C C . ASN B 1 160 ? -12.758 -17.875 -4.621 1 94.38 160 ASN B C 1
ATOM 2760 O O . ASN B 1 160 ? -12.57 -17.25 -5.668 1 94.38 160 ASN B O 1
ATOM 2764 N N . PRO B 1 161 ? -11.82 -18.578 -3.979 1 96.81 161 PRO B N 1
ATOM 2765 C CA . PRO B 1 161 ? -10.422 -18.281 -4.277 1 96.81 161 PRO B CA 1
ATOM 2766 C C . PRO B 1 161 ? -9.969 -18.844 -5.621 1 96.81 161 PRO B C 1
ATOM 2768 O O . PRO B 1 161 ? -10.547 -19.828 -6.105 1 96.81 161 PRO B O 1
ATOM 2771 N N . PHE B 1 162 ? -9.094 -18.266 -6.301 1 97.38 162 PHE B N 1
ATOM 2772 C CA . PHE B 1 162 ? -8.25 -18.797 -7.363 1 97.38 162 PHE B CA 1
ATOM 2773 C C . PHE B 1 162 ? -6.785 -18.797 -6.938 1 97.38 162 PHE B C 1
ATOM 2775 O O . PHE B 1 162 ? -6.133 -17.75 -6.938 1 97.38 162 PHE B O 1
ATOM 2782 N N . TRP B 1 163 ? -6.25 -19.938 -6.656 1 97.31 163 TRP B N 1
ATOM 2783 C CA . TRP B 1 163 ? -4.918 -20.078 -6.078 1 97.31 163 TRP B CA 1
ATOM 2784 C C . TRP B 1 163 ? -3.848 -20.047 -7.164 1 97.31 163 TRP B C 1
ATOM 2786 O O . TRP B 1 163 ? -3.926 -20.766 -8.156 1 97.31 163 TRP B O 1
ATOM 2796 N N . GLU B 1 164 ? -2.934 -19.188 -7.008 1 97.88 164 GLU B N 1
ATOM 2797 C CA . GLU B 1 164 ? -1.754 -19.109 -7.863 1 97.88 164 GLU B CA 1
ATOM 2798 C C . GLU B 1 164 ? -0.475 -19.344 -7.066 1 97.88 164 GLU B C 1
ATOM 2800 O O . GLU B 1 164 ? -0.43 -19.078 -5.863 1 97.88 164 GLU B O 1
ATOM 2805 N N . TYR B 1 165 ? 0.52 -19.844 -7.707 1 98.25 165 TYR B N 1
ATOM 2806 C CA . TYR B 1 165 ? 1.863 -20.031 -7.172 1 98.25 165 TYR B CA 1
ATOM 2807 C C . TYR B 1 165 ? 2.826 -19 -7.73 1 98.25 165 TYR B C 1
ATOM 2809 O O . TYR B 1 165 ? 2.979 -18.875 -8.945 1 98.25 165 TYR B O 1
ATOM 2817 N N . ILE B 1 166 ? 3.404 -18.25 -6.871 1 98.75 166 ILE B N 1
ATOM 2818 C CA . ILE B 1 166 ? 4.441 -17.281 -7.223 1 98.75 166 ILE B CA 1
ATOM 2819 C C . ILE B 1 166 ? 5.809 -17.969 -7.211 1 98.75 166 ILE B C 1
ATOM 2821 O O . ILE B 1 166 ? 6.324 -18.312 -6.148 1 98.75 166 ILE B O 1
ATOM 2825 N N . VAL B 1 167 ? 6.391 -18.156 -8.336 1 98.5 167 VAL B N 1
ATOM 2826 C CA . VAL B 1 167 ? 7.637 -18.906 -8.484 1 98.5 167 VAL B CA 1
ATOM 2827 C C . VAL B 1 167 ? 8.766 -17.953 -8.867 1 98.5 167 VAL B C 1
ATOM 2829 O O . VAL B 1 167 ? 8.773 -17.391 -9.969 1 98.5 167 VAL B O 1
ATOM 2832 N N . PRO B 1 168 ? 9.734 -17.797 -7.953 1 98.31 168 PRO B N 1
ATOM 2833 C CA . PRO B 1 168 ? 10.805 -16.844 -8.242 1 98.31 168 PRO B CA 1
ATOM 2834 C C . PRO B 1 168 ? 11.688 -17.281 -9.414 1 98.31 168 PRO B C 1
ATOM 2836 O O . PRO B 1 168 ? 11.969 -18.469 -9.562 1 98.31 168 PRO B O 1
ATOM 2839 N N . LEU B 1 169 ? 12.125 -16.312 -10.234 1 97.31 169 LEU B N 1
ATOM 2840 C CA . LEU B 1 169 ? 13.062 -16.562 -11.328 1 97.31 169 LEU B CA 1
ATOM 2841 C C . LEU B 1 169 ? 14.492 -16.641 -10.805 1 97.31 169 LEU B C 1
ATOM 2843 O O . LEU B 1 169 ? 14.82 -16.062 -9.773 1 97.31 169 LEU B O 1
ATOM 2847 N N . PRO B 1 170 ? 15.391 -17.25 -11.43 1 97.12 170 PRO B N 1
ATOM 2848 C CA . PRO B 1 170 ? 15.148 -18.047 -12.641 1 97.12 170 PRO B CA 1
ATOM 2849 C C . PRO B 1 170 ? 14.477 -19.375 -12.344 1 97.12 170 PRO B C 1
ATOM 2851 O O . PRO B 1 170 ? 14.516 -19.859 -11.203 1 97.12 170 PRO B O 1
ATOM 2854 N N . ILE B 1 171 ? 13.844 -19.938 -13.383 1 97.31 171 ILE B N 1
ATOM 2855 C CA . ILE B 1 171 ? 13.141 -21.203 -13.195 1 97.31 171 ILE B CA 1
ATOM 2856 C C . ILE B 1 171 ? 13.289 -22.062 -14.453 1 97.31 171 ILE B C 1
ATOM 2858 O O . ILE B 1 171 ? 13.516 -21.547 -15.547 1 97.31 171 ILE B O 1
ATOM 2862 N N . GLN B 1 172 ? 13.203 -23.312 -14.25 1 97.25 172 GLN B N 1
ATOM 2863 C CA . GLN B 1 172 ? 13.234 -24.25 -15.367 1 97.25 172 GLN B CA 1
ATOM 2864 C C . GLN B 1 172 ? 11.836 -24.5 -15.914 1 97.25 172 GLN B C 1
ATOM 2866 O O . GLN B 1 172 ? 10.945 -24.953 -15.188 1 97.25 172 GLN B O 1
ATOM 2871 N N . VAL B 1 173 ? 11.68 -24.141 -17.203 1 97.88 173 VAL B N 1
ATOM 2872 C CA . VAL B 1 173 ? 10.453 -24.5 -17.906 1 97.88 173 VAL B CA 1
ATOM 2873 C C . VAL B 1 173 ? 10.562 -25.922 -18.438 1 97.88 173 VAL B C 1
ATOM 2875 O O . VAL B 1 173 ? 11.586 -26.312 -19.016 1 97.88 173 VAL B O 1
ATOM 2878 N N . GLY B 1 174 ? 9.578 -26.672 -18.156 1 97.62 174 GLY B N 1
ATOM 2879 C CA . GLY B 1 174 ? 9.539 -28.047 -18.656 1 97.62 174 GLY B CA 1
ATOM 2880 C C . GLY B 1 174 ? 8.859 -28.172 -20 1 97.62 174 GLY B C 1
ATOM 2881 O O . GLY B 1 174 ? 8.992 -27.297 -20.859 1 97.62 174 GLY B O 1
ATOM 2882 N N . SER B 1 175 ? 8.18 -29.266 -20.203 1 97.12 175 SER B N 1
ATOM 2883 C CA . SER B 1 175 ? 7.539 -29.578 -21.484 1 97.12 175 SER B CA 1
ATOM 2884 C C . SER B 1 175 ? 6.223 -28.812 -21.641 1 97.12 175 SER B C 1
ATOM 2886 O O . SER B 1 175 ? 5.559 -28.5 -20.656 1 97.12 175 SER B O 1
ATOM 2888 N N . MET B 1 176 ? 5.895 -28.484 -22.906 1 96.69 176 MET B N 1
ATOM 2889 C CA . MET B 1 176 ? 4.539 -28.031 -23.203 1 96.69 176 MET B CA 1
ATOM 2890 C C . MET B 1 176 ? 3.529 -29.156 -22.938 1 96.69 176 MET B C 1
ATOM 2892 O O . MET B 1 176 ? 3.768 -30.312 -23.297 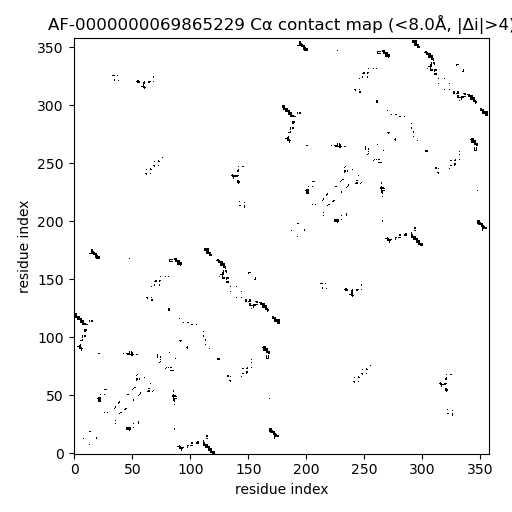1 96.69 176 MET B O 1
ATOM 2896 N N . VAL B 1 177 ? 2.498 -28.766 -22.219 1 93.62 177 VAL B N 1
ATOM 2897 C CA . VAL B 1 177 ? 1.457 -29.734 -21.906 1 93.62 177 VAL B CA 1
ATOM 2898 C C . VAL B 1 177 ? 0.592 -29.984 -23.141 1 93.62 177 VAL B C 1
ATOM 2900 O O . VAL B 1 177 ? 0.155 -29.031 -23.797 1 93.62 177 VAL B O 1
ATOM 2903 N N . GLU B 1 178 ? 0.527 -31.156 -23.672 1 80.19 178 GLU B N 1
ATOM 2904 C CA . GLU B 1 178 ? -0.263 -31.531 -24.844 1 80.19 178 GLU B CA 1
ATOM 2905 C C . GLU B 1 178 ? -1.756 -31.531 -24.531 1 80.19 178 GLU B C 1
ATOM 2907 O O . GLU B 1 178 ? -2.178 -32.094 -23.516 1 80.19 178 GLU B O 1
ATOM 2912 N N . GLU B 1 179 ? -2.428 -30.469 -25 1 64.12 179 GLU B N 1
ATOM 2913 C CA . GLU B 1 179 ? -3.875 -30.453 -24.812 1 64.12 179 GLU B CA 1
ATOM 2914 C C . GLU B 1 179 ? -4.527 -31.672 -25.453 1 64.12 179 GLU B C 1
ATOM 2916 O O . GLU B 1 179 ? -4.008 -32.219 -26.438 1 64.12 179 GLU B O 1
#

Sequence (358 aa):
MSIVLYSADRRGRYNANALMDFSSMQPPVTDTYAIDSFIGAKFNFKISEHGLRYLFPRRELNGDDLMELIVELVRQMQFPEKPSRYQSIFACKSIEDADSFRKKYREQEGPQPIYEILINEDTNVHHGDMRLLDLNASSDNAAMVFTKAIWYWSGISSMNPFWEYIVPLPIQVGSMVEEMSIVLYSADRRGRYNANALMDFSSMQPPVTDTYAIDSFIGAKFNFKISEHGLRYLFPRRELNGDDLMELIVELVRQMQFPEKPSRYQSIFACKSIEDADSFRKKYREQEGPQPIYEILINEDTNVHHGDMRLLDLNASSDNAAMVFTKAIWYWSGISSMNPFWEYIVPLPIQVGSMVEE